Protein AF-A0AAD5TKU9-F1 (afdb_monomer)

Solvent-accessible surface area (backbone atoms only — not comparable to full-atom values): 11667 Å² total; per-residue (Å²): 136,87,80,77,83,76,79,85,75,79,55,49,69,67,38,23,77,67,55,74,35,64,84,86,57,16,39,73,50,47,53,57,50,33,52,72,67,74,44,44,45,48,56,51,48,50,55,50,51,52,55,47,39,63,58,44,37,77,81,39,62,73,69,50,58,81,70,62,75,80,77,73,84,84,80,89,79,93,81,79,86,88,77,88,90,83,81,89,84,88,89,83,83,87,83,91,85,78,92,75,80,88,74,87,67,71,79,65,54,55,58,55,52,51,58,52,50,51,53,47,43,56,48,50,53,49,51,40,52,37,30,59,37,90,88,25,94,40,47,45,90,64,60,68,68,61,47,53,53,44,49,45,39,44,70,75,65,64,49,76,58,66,70,69,45,48,70,56,54,51,48,42,50,49,49,56,46,56,73,70,41,86,85,88

InterPro domains:
  IPR016137 RGS domain [PS50132] (16-53)
  IPR036305 RGS domain superfamily [SSF48097] (12-176)
  IPR044926 RGS, subdomain 2 [G3DSA:1.10.167.10] (4-180)

Radius of gyration: 24.1 Å; Cα contacts (8 Å, |Δi|>4): 111; chains: 1; bounding box: 64×51×69 Å

pLDDT: mean 70.86, std 20.23, range [31.62, 93.69]

Nearest PDB structures (foldseek):
  2v4z-assembly1_B  TM=8.924E-01  e=7.067E-03  Homo sapiens
  2ik8-assembly1_B  TM=8.917E-01  e=9.598E-03  Homo sapiens
  1agr-assembly2_H  TM=8.681E-01  e=1.303E-02  Rattus norvegicus
  2ode-assembly2_D  TM=8.040E-01  e=1.598E-02  Homo sapiens
  3c7l-assembly1_A  TM=7.711E-01  e=1.239E-02  Mus musculus

Secondary structure (DSSP, 8-state):
------------HHHHHTT-S-TTSSHHHHHHHHHHTT-HHHHHHHHHHHHHHHHHHHH-GGGGHHHHTT---------------------------------S-HHHHHHHHHHHHHHHHHHHHHHIIIIISTT-TT-----HHHHHHHHHHHHTS----GGGGHHHHHHHHHHHHHHT-S--

Structure (mmCIF, N/CA/C/O backbone):
data_AF-A0AAD5TKU9-F1
#
_entry.id   AF-A0AAD5TKU9-F1
#
loop_
_atom_site.group_PDB
_atom_site.id
_atom_site.type_symbol
_atom_site.label_atom_id
_atom_site.label_alt_id
_atom_site.label_comp_id
_atom_site.label_asym_id
_atom_site.label_entity_id
_atom_site.label_seq_id
_atom_site.pdbx_PDB_ins_code
_atom_site.Cartn_x
_atom_site.Cartn_y
_atom_site.Cartn_z
_atom_site.occupancy
_atom_site.B_iso_or_equiv
_atom_site.auth_seq_id
_atom_site.auth_comp_id
_atom_site.auth_asym_id
_atom_site.auth_atom_id
_atom_site.pdbx_PDB_model_num
ATOM 1 N N . MET A 1 1 ? 39.320 23.144 -21.237 1.00 35.94 1 MET A N 1
ATOM 2 C CA . MET A 1 1 ? 37.905 23.203 -21.662 1.00 35.94 1 MET A CA 1
ATOM 3 C C . MET A 1 1 ? 37.109 22.250 -20.786 1.00 35.94 1 MET A C 1
ATOM 5 O O . MET A 1 1 ? 37.248 21.047 -20.941 1.00 35.94 1 MET A O 1
ATOM 9 N N . ALA A 1 2 ? 36.371 22.772 -19.806 1.00 37.62 2 ALA A N 1
ATOM 10 C CA . ALA A 1 2 ? 35.558 21.969 -18.898 1.00 37.62 2 ALA A CA 1
ATOM 11 C C . ALA A 1 2 ? 34.104 21.981 -19.385 1.00 37.62 2 ALA A C 1
ATOM 13 O O . ALA A 1 2 ? 33.428 23.001 -19.287 1.00 37.62 2 ALA A O 1
ATOM 14 N N . LEU A 1 3 ? 33.625 20.855 -19.913 1.00 41.41 3 LEU A N 1
ATOM 15 C CA . LEU A 1 3 ? 32.194 20.612 -20.085 1.00 41.41 3 LEU A CA 1
ATOM 16 C C . LEU A 1 3 ? 31.740 19.727 -18.928 1.00 41.41 3 LEU A C 1
ATOM 18 O O . LEU A 1 3 ? 31.734 18.503 -19.009 1.00 41.41 3 LEU A O 1
ATOM 22 N N . GLN A 1 4 ? 31.394 20.384 -17.821 1.00 38.88 4 GLN A N 1
ATOM 23 C CA . GLN A 1 4 ? 30.644 19.789 -16.723 1.00 38.88 4 GLN A CA 1
ATOM 24 C C . GLN A 1 4 ? 29.317 19.266 -17.301 1.00 38.88 4 GLN A C 1
ATOM 26 O O . GLN A 1 4 ? 28.429 20.051 -17.639 1.00 38.88 4 GLN A O 1
ATOM 31 N N . GLY A 1 5 ? 29.188 17.947 -17.457 1.00 40.16 5 GLY A N 1
ATOM 32 C CA . GLY A 1 5 ? 27.944 17.286 -17.849 1.00 40.16 5 GLY A CA 1
ATOM 33 C C . GLY A 1 5 ? 26.882 17.491 -16.772 1.00 40.16 5 GLY A C 1
ATOM 34 O O . GLY A 1 5 ? 26.813 16.743 -15.802 1.00 40.16 5 GLY A O 1
ATOM 35 N N . ARG A 1 6 ? 26.089 18.553 -16.916 1.00 43.50 6 ARG A N 1
ATOM 36 C CA . ARG A 1 6 ? 24.997 18.924 -16.013 1.00 43.50 6 ARG A CA 1
ATOM 37 C C . ARG A 1 6 ? 23.887 17.863 -16.070 1.00 43.50 6 ARG A C 1
ATOM 39 O O . ARG A 1 6 ? 23.270 17.681 -17.112 1.00 43.50 6 ARG A O 1
ATOM 46 N N . ASN A 1 7 ? 23.691 17.166 -14.947 1.00 51.47 7 ASN A N 1
ATOM 47 C CA . ASN A 1 7 ? 22.527 16.384 -14.498 1.00 51.47 7 ASN A CA 1
ATOM 48 C C . ASN A 1 7 ? 21.442 16.089 -15.553 1.00 51.47 7 ASN A C 1
ATOM 50 O O . ASN A 1 7 ? 20.520 16.880 -15.746 1.00 51.47 7 ASN A O 1
ATOM 54 N N . LYS A 1 8 ? 21.504 14.906 -16.173 1.00 46.88 8 LYS A N 1
ATOM 55 C CA . LYS A 1 8 ? 20.429 14.390 -17.031 1.00 46.88 8 LYS A CA 1
ATOM 56 C C . LYS A 1 8 ? 19.344 13.763 -16.146 1.00 46.88 8 LYS A C 1
ATOM 58 O O . LYS A 1 8 ? 19.507 12.644 -15.685 1.00 46.88 8 LYS A O 1
ATOM 63 N N . TYR A 1 9 ? 18.305 14.548 -15.860 1.00 49.53 9 TYR A N 1
ATOM 64 C CA . TYR A 1 9 ? 16.967 14.160 -15.384 1.00 49.53 9 TYR A CA 1
ATOM 65 C C . TYR A 1 9 ? 16.903 12.960 -14.429 1.00 49.53 9 TYR A C 1
ATOM 67 O O . TYR A 1 9 ? 16.608 11.837 -14.826 1.00 49.53 9 TYR A O 1
ATOM 75 N N . LYS A 1 10 ? 17.108 13.223 -13.135 1.00 57.81 10 LYS A N 1
ATOM 76 C CA . LYS A 1 10 ? 16.786 12.265 -12.077 1.00 57.81 10 LYS A CA 1
ATOM 77 C C . LYS A 1 10 ? 15.265 12.252 -11.864 1.00 57.81 10 LYS A C 1
ATOM 79 O O . LYS A 1 10 ? 14.756 12.967 -11.002 1.00 57.81 10 LYS A O 1
ATOM 84 N N . ILE A 1 11 ? 14.533 11.545 -12.722 1.00 63.81 11 ILE A N 1
ATOM 85 C CA . ILE A 1 11 ? 13.081 11.369 -12.578 1.00 63.81 11 ILE A CA 1
ATOM 86 C C . ILE A 1 11 ? 12.853 10.535 -11.314 1.00 63.81 11 ILE A C 1
ATOM 88 O O . ILE A 1 11 ? 13.488 9.505 -11.124 1.00 63.81 11 ILE A O 1
ATOM 92 N N . SER A 1 12 ? 12.000 10.992 -10.400 1.00 76.50 12 SER A N 1
ATOM 93 C CA . SER A 1 12 ? 11.684 10.202 -9.207 1.00 76.50 12 SER A CA 1
ATOM 94 C C . SER A 1 12 ? 10.626 9.160 -9.550 1.00 76.50 12 SER A C 1
ATOM 96 O O . SER A 1 12 ? 9.629 9.502 -10.182 1.00 76.50 12 SER A O 1
ATOM 98 N N . LEU A 1 13 ? 10.771 7.928 -9.052 1.00 74.62 13 LEU A N 1
ATOM 99 C CA . LEU A 1 13 ? 9.706 6.921 -9.126 1.00 74.62 13 LEU A CA 1
ATOM 100 C C . LEU A 1 13 ? 8.398 7.455 -8.518 1.00 74.62 13 LEU A C 1
ATOM 102 O O . LEU A 1 13 ? 7.330 7.186 -9.044 1.00 74.62 13 LEU A O 1
ATOM 106 N N . THR A 1 14 ? 8.469 8.292 -7.476 1.00 77.00 14 THR A N 1
ATOM 107 C CA . THR A 1 14 ? 7.285 8.977 -6.928 1.00 77.00 14 THR A CA 1
ATOM 108 C C . THR A 1 14 ? 6.567 9.838 -7.970 1.00 77.00 14 THR A C 1
ATOM 110 O O . THR A 1 14 ? 5.345 9.825 -8.014 1.00 77.00 14 THR A O 1
ATOM 113 N N . ALA A 1 15 ? 7.309 10.548 -8.825 1.00 74.44 15 ALA A N 1
ATOM 114 C CA . ALA A 1 15 ? 6.718 11.394 -9.861 1.00 74.44 15 ALA A CA 1
ATOM 115 C C . ALA A 1 15 ? 6.018 10.538 -10.929 1.00 74.44 15 ALA A C 1
ATOM 117 O O . ALA A 1 15 ? 4.925 10.875 -11.367 1.00 74.44 15 ALA A O 1
ATOM 118 N N . VAL A 1 16 ? 6.601 9.389 -11.291 1.00 78.44 16 VAL A N 1
ATOM 119 C CA . VAL A 1 16 ? 5.976 8.422 -12.212 1.00 78.44 16 VAL A CA 1
ATOM 120 C C . VAL A 1 16 ? 4.705 7.821 -11.604 1.00 78.44 16 VAL A C 1
ATOM 122 O O . VAL A 1 16 ? 3.675 7.768 -12.266 1.00 78.44 16 VAL A O 1
ATOM 125 N N . LEU A 1 17 ? 4.752 7.410 -10.330 1.00 79.62 17 LEU A N 1
ATOM 126 C CA . LEU A 1 17 ? 3.609 6.822 -9.619 1.00 79.62 17 LEU A CA 1
ATOM 127 C C . LEU A 1 17 ? 2.442 7.803 -9.436 1.00 79.62 17 LEU A C 1
ATOM 129 O O . LEU A 1 17 ? 1.300 7.367 -9.317 1.00 79.62 17 LEU A O 1
ATOM 133 N N . HIS A 1 18 ? 2.719 9.107 -9.408 1.00 76.75 18 HIS A N 1
ATOM 134 C CA . HIS A 1 18 ? 1.711 10.167 -9.324 1.00 76.75 18 HIS A CA 1
ATOM 135 C C . HIS A 1 18 ? 1.307 10.737 -10.694 1.00 76.75 18 HIS A C 1
ATOM 137 O O . HIS A 1 18 ? 0.567 11.716 -10.741 1.00 76.75 18 HIS A O 1
ATOM 143 N N . ASP A 1 19 ? 1.781 10.139 -11.793 1.00 74.00 19 ASP A N 1
ATOM 144 C CA . ASP A 1 19 ? 1.547 10.602 -13.168 1.00 74.00 19 ASP A CA 1
ATOM 145 C C . ASP A 1 19 ? 1.983 12.065 -13.414 1.00 74.00 19 ASP A C 1
ATOM 147 O O . ASP A 1 19 ? 1.420 12.791 -14.226 1.00 74.00 19 ASP A O 1
ATOM 151 N N . GLU A 1 20 ? 3.026 12.516 -12.710 1.00 76.38 20 GLU A N 1
ATOM 152 C CA . GLU A 1 20 ? 3.594 13.868 -12.820 1.00 76.38 20 GLU A CA 1
ATOM 153 C C . GLU A 1 20 ? 4.611 13.995 -13.975 1.00 76.38 20 GLU A C 1
ATOM 155 O O . GLU A 1 20 ? 5.252 15.036 -14.133 1.00 76.38 20 GLU A O 1
ATOM 160 N N . VAL A 1 21 ? 4.811 12.934 -14.767 1.00 76.69 21 VAL A N 1
ATOM 161 C CA . VAL A 1 21 ? 5.851 12.855 -15.805 1.00 76.69 21 VAL A CA 1
ATOM 162 C C . VAL A 1 21 ? 5.252 12.431 -17.140 1.00 76.69 21 VAL A C 1
ATOM 164 O O . VAL A 1 21 ? 4.515 11.452 -17.224 1.00 76.69 21 VAL A O 1
ATOM 167 N N . GLU A 1 22 ? 5.612 13.140 -18.206 1.00 73.62 22 GLU A N 1
ATOM 168 C CA . GLU A 1 22 ? 5.173 12.815 -19.563 1.00 73.62 22 GLU A CA 1
ATOM 169 C C . GLU A 1 22 ? 6.004 11.686 -20.205 1.00 73.62 22 GLU A C 1
ATOM 171 O O . GLU A 1 22 ? 7.019 11.211 -19.679 1.00 73.62 22 GLU A O 1
ATOM 176 N N . TYR A 1 23 ? 5.552 11.236 -21.379 1.00 60.94 23 TYR A N 1
ATOM 177 C CA . TYR A 1 23 ? 6.245 10.256 -22.215 1.00 60.94 23 TYR A CA 1
ATOM 178 C C . TYR A 1 23 ? 7.743 10.603 -22.377 1.00 60.94 23 TYR A C 1
ATOM 180 O O . TYR A 1 23 ? 8.065 11.762 -22.643 1.00 60.94 23 TYR A O 1
ATOM 188 N N . PRO A 1 24 ? 8.682 9.636 -22.275 1.00 63.75 24 PRO A N 1
ATOM 189 C CA . PRO A 1 24 ? 8.505 8.180 -22.223 1.00 63.75 24 PRO A CA 1
ATOM 190 C C . PRO A 1 24 ? 8.414 7.577 -20.808 1.00 63.75 24 PRO A C 1
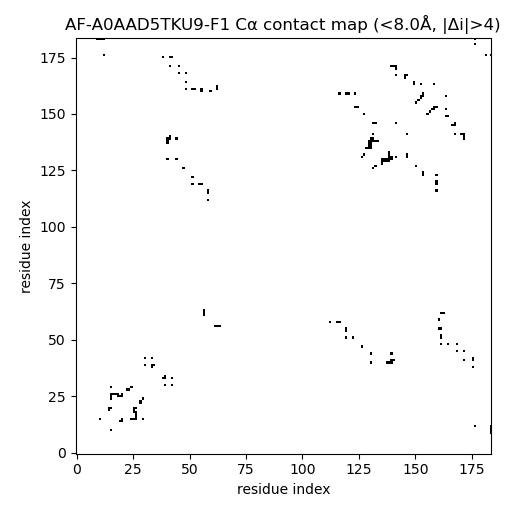ATOM 192 O O . PRO A 1 24 ? 8.378 6.353 -20.691 1.00 63.75 24 PRO A O 1
ATOM 195 N N . PHE A 1 25 ? 8.349 8.390 -19.751 1.00 68.69 25 PHE A N 1
ATOM 196 C CA . PHE A 1 25 ? 8.402 7.935 -18.352 1.00 68.69 25 PHE A CA 1
ATOM 197 C C . PHE A 1 25 ? 7.059 8.066 -17.616 1.00 68.69 25 PHE A C 1
ATOM 199 O O . PHE A 1 25 ? 7.035 8.128 -16.391 1.00 68.69 25 PHE A O 1
ATOM 206 N N . SER A 1 26 ? 5.949 8.121 -18.355 1.00 76.88 26 SER A N 1
ATOM 207 C CA . SER A 1 26 ? 4.602 8.230 -17.788 1.00 76.88 26 SER A CA 1
ATOM 208 C C . SER A 1 26 ? 4.160 6.967 -17.052 1.00 76.88 26 SER A C 1
ATOM 210 O O . SER A 1 26 ? 4.678 5.871 -17.302 1.00 76.88 26 SER A O 1
ATOM 212 N N . LEU A 1 27 ? 3.132 7.097 -16.206 1.00 77.50 27 LEU A N 1
ATOM 213 C CA . LEU A 1 27 ? 2.532 5.967 -15.495 1.00 77.50 27 LEU A CA 1
ATOM 214 C C . LEU A 1 27 ? 2.060 4.869 -16.461 1.00 77.50 27 LEU A C 1
ATOM 216 O O . LEU A 1 27 ? 2.211 3.686 -16.176 1.00 77.50 27 LEU A O 1
ATOM 220 N N . ALA A 1 28 ? 1.550 5.241 -17.638 1.00 78.25 28 ALA A N 1
ATOM 221 C CA . ALA A 1 28 ? 1.094 4.289 -18.653 1.00 78.25 28 ALA A CA 1
ATOM 222 C C . ALA A 1 28 ? 2.232 3.441 -19.251 1.00 78.25 28 ALA A C 1
ATOM 224 O O . ALA A 1 28 ? 2.043 2.263 -19.556 1.00 78.25 28 ALA A O 1
ATOM 225 N N . ASN A 1 29 ? 3.421 4.021 -19.433 1.00 75.12 29 ASN A N 1
ATOM 226 C CA . ASN A 1 29 ? 4.592 3.254 -19.860 1.00 75.12 29 ASN A CA 1
ATOM 227 C C . ASN A 1 29 ? 5.146 2.408 -18.712 1.00 75.12 29 ASN A C 1
ATOM 229 O O . ASN A 1 29 ? 5.620 1.296 -18.941 1.00 75.12 29 ASN A O 1
ATOM 233 N N . PHE A 1 30 ? 5.042 2.917 -17.486 1.00 79.44 30 PHE A N 1
ATOM 234 C CA . PHE A 1 30 ? 5.431 2.197 -16.288 1.00 79.44 30 PHE A CA 1
ATOM 235 C C . PHE A 1 30 ? 4.561 0.959 -16.035 1.00 79.44 30 PHE A C 1
ATOM 237 O O . PHE A 1 30 ? 5.098 -0.119 -15.816 1.00 79.44 30 PHE A O 1
ATOM 244 N N . ASP A 1 31 ? 3.238 1.072 -16.168 1.00 81.19 31 ASP A N 1
ATOM 245 C CA . ASP A 1 31 ? 2.292 -0.049 -16.068 1.00 81.19 31 ASP A CA 1
ATOM 246 C C . ASP A 1 31 ? 2.637 -1.168 -17.064 1.00 81.19 31 ASP A C 1
ATOM 248 O O . ASP A 1 31 ? 2.728 -2.336 -16.689 1.00 81.19 31 ASP A O 1
ATOM 252 N N . LYS A 1 32 ? 2.951 -0.811 -18.318 1.00 81.19 32 LYS A N 1
ATOM 253 C CA . LYS A 1 32 ? 3.411 -1.780 -19.328 1.00 81.19 32 LYS A CA 1
ATOM 254 C C . LYS A 1 32 ? 4.702 -2.488 -18.919 1.00 81.19 32 LYS A C 1
ATOM 256 O O . LYS A 1 32 ? 4.843 -3.681 -19.179 1.00 81.19 32 LYS A O 1
ATOM 261 N N . TYR A 1 33 ? 5.648 -1.762 -18.324 1.00 79.62 33 TYR A N 1
ATOM 262 C CA . TYR A 1 33 ? 6.909 -2.335 -17.856 1.00 79.62 33 TYR A CA 1
ATOM 263 C C . TYR A 1 33 ? 6.686 -3.288 -16.677 1.00 79.62 33 TYR A C 1
ATOM 265 O O . TYR A 1 33 ? 7.144 -4.424 -16.713 1.00 79.62 33 TYR A O 1
ATOM 273 N N . VAL A 1 34 ? 5.918 -2.865 -15.675 1.00 81.50 34 VAL A N 1
ATOM 274 C CA . VAL A 1 34 ? 5.644 -3.659 -14.474 1.00 81.50 34 VAL A CA 1
ATOM 275 C C . VAL A 1 34 ? 4.875 -4.946 -14.810 1.00 81.50 34 VAL A C 1
ATOM 277 O O . VAL A 1 34 ? 5.219 -6.001 -14.285 1.00 81.50 34 VAL A O 1
ATOM 280 N N . ARG A 1 35 ? 3.913 -4.898 -15.744 1.00 82.81 35 ARG A N 1
ATOM 281 C CA . ARG A 1 35 ? 3.227 -6.101 -16.263 1.00 82.81 35 ARG A CA 1
ATOM 282 C C . ARG A 1 35 ? 4.167 -7.056 -16.994 1.00 82.81 35 ARG A C 1
ATOM 284 O O . ARG A 1 35 ? 3.988 -8.267 -16.945 1.00 82.81 35 ARG A O 1
ATOM 291 N N . LYS A 1 36 ? 5.162 -6.523 -17.711 1.00 82.75 36 LYS A N 1
ATOM 292 C CA . LYS A 1 36 ? 6.172 -7.342 -18.396 1.00 82.75 36 LYS A CA 1
ATOM 293 C C . LYS A 1 36 ? 7.077 -8.065 -17.394 1.00 82.75 36 LYS A C 1
ATOM 295 O O . LYS A 1 36 ? 7.471 -9.196 -17.649 1.00 82.75 36 LYS A O 1
ATOM 300 N N . GLU A 1 37 ? 7.391 -7.417 -16.277 1.00 82.25 37 GLU A N 1
ATOM 301 C CA . GLU A 1 37 ? 8.163 -7.993 -15.168 1.00 82.25 37 GLU A CA 1
ATOM 302 C C . GLU A 1 37 ? 7.284 -8.804 -14.189 1.00 82.25 37 GLU A C 1
ATOM 304 O O . GLU A 1 37 ? 7.762 -9.184 -13.122 1.00 82.25 37 GLU A O 1
ATOM 309 N N . HIS A 1 38 ? 6.011 -9.067 -14.528 1.00 79.56 38 HIS A N 1
ATOM 310 C CA . HIS A 1 38 ? 5.050 -9.808 -13.695 1.00 79.56 38 HIS A CA 1
ATOM 311 C C . HIS A 1 38 ? 4.984 -9.301 -12.245 1.00 79.56 38 HIS A C 1
ATOM 313 O O . HIS A 1 38 ? 5.043 -10.083 -11.301 1.00 79.56 38 HIS A O 1
ATOM 319 N N . SER A 1 39 ? 4.974 -7.977 -12.083 1.00 83.62 39 SER A N 1
ATOM 320 C CA . SER A 1 39 ? 5.002 -7.290 -10.786 1.00 83.62 39 SER A CA 1
ATOM 321 C C . SER A 1 39 ? 3.834 -6.305 -10.629 1.00 83.62 39 SER A C 1
ATOM 323 O O . SER A 1 39 ? 3.917 -5.357 -9.836 1.00 83.62 39 SER A O 1
ATOM 325 N N . GLU A 1 40 ? 2.775 -6.449 -11.438 1.00 86.50 40 GLU A N 1
ATOM 326 C CA . GLU A 1 40 ? 1.625 -5.537 -11.491 1.00 86.50 40 GLU A CA 1
ATOM 327 C C . GLU A 1 40 ? 0.896 -5.402 -10.156 1.00 86.50 40 GLU A C 1
ATOM 329 O O . GLU A 1 40 ? 0.392 -4.321 -9.847 1.00 86.50 40 GLU A O 1
ATOM 334 N N . GLU A 1 41 ? 0.921 -6.437 -9.317 1.00 88.25 41 GLU A N 1
ATOM 335 C CA . GLU A 1 41 ? 0.320 -6.429 -7.988 1.00 88.25 41 GLU A CA 1
ATOM 336 C C . GLU A 1 41 ? 0.909 -5.331 -7.096 1.00 88.25 41 GLU A C 1
ATOM 338 O O . GLU A 1 41 ? 0.188 -4.699 -6.322 1.00 88.25 41 GLU A O 1
ATOM 343 N N . ASN A 1 42 ? 2.199 -5.022 -7.259 1.00 86.81 42 ASN A N 1
ATOM 344 C CA . ASN A 1 42 ? 2.867 -3.970 -6.500 1.00 86.81 42 ASN A CA 1
ATOM 345 C C . ASN A 1 42 ? 2.337 -2.582 -6.881 1.00 86.81 42 ASN A C 1
ATOM 347 O O . ASN A 1 42 ? 2.114 -1.738 -6.011 1.00 86.81 42 ASN A O 1
ATOM 351 N N . LEU A 1 43 ? 2.100 -2.342 -8.175 1.00 86.00 43 LEU A N 1
ATOM 352 C CA . LEU A 1 43 ? 1.548 -1.079 -8.668 1.00 86.00 43 LEU A CA 1
ATOM 353 C C . LEU A 1 43 ? 0.065 -0.936 -8.306 1.00 86.00 43 LEU A C 1
ATOM 355 O O . LEU A 1 43 ? -0.372 0.137 -7.881 1.00 86.00 43 LEU A O 1
ATOM 359 N N . GLU A 1 44 ? -0.705 -2.014 -8.434 1.00 89.50 44 GLU A N 1
ATOM 360 C CA . GLU A 1 44 ? -2.113 -2.032 -8.045 1.00 89.50 44 GLU A CA 1
ATOM 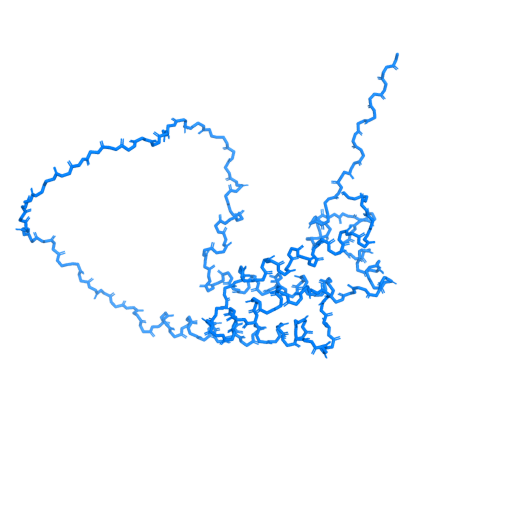361 C C . GLU A 1 44 ? -2.285 -1.790 -6.541 1.00 89.50 44 GLU A C 1
ATOM 363 O O . GLU A 1 44 ? -3.141 -0.993 -6.146 1.00 89.50 44 GLU A O 1
ATOM 368 N N . PHE A 1 45 ? -1.424 -2.384 -5.708 1.00 91.00 45 PHE A N 1
ATOM 369 C CA . PHE A 1 45 ? -1.386 -2.119 -4.272 1.00 91.00 45 PHE A CA 1
ATOM 370 C C . PHE A 1 45 ? -1.140 -0.635 -3.978 1.00 91.00 45 PHE A C 1
ATOM 372 O O . PHE A 1 45 ? -1.882 -0.038 -3.197 1.00 91.00 45 PHE A O 1
ATOM 379 N N . PHE A 1 46 ? -0.165 -0.005 -4.644 1.00 85.50 46 PHE A N 1
ATOM 380 C CA . PHE A 1 46 ? 0.092 1.432 -4.501 1.00 85.50 46 PHE A CA 1
ATOM 381 C C . PHE A 1 46 ? -1.136 2.284 -4.790 1.00 85.50 46 PHE A C 1
ATOM 383 O O . PHE A 1 46 ? -1.518 3.129 -3.980 1.00 85.50 46 PHE A O 1
ATOM 390 N N . GLN A 1 47 ? -1.776 2.056 -5.936 1.00 86.56 47 GLN A N 1
ATOM 391 C CA . GLN A 1 47 ? -2.963 2.810 -6.322 1.00 86.56 47 GLN A CA 1
ATOM 392 C C . GLN A 1 47 ? -4.122 2.572 -5.349 1.00 86.56 47 GLN A C 1
ATOM 394 O O . GLN A 1 47 ? -4.857 3.506 -5.019 1.00 86.56 47 GLN A O 1
ATOM 399 N N . ALA A 1 48 ? -4.282 1.338 -4.869 1.00 90.31 48 ALA A N 1
ATOM 400 C CA . ALA A 1 48 ? -5.316 0.982 -3.912 1.00 90.31 48 ALA A CA 1
ATOM 401 C C . ALA A 1 48 ? -5.110 1.698 -2.564 1.00 90.31 48 ALA A C 1
ATOM 403 O O . ALA A 1 48 ? -6.060 2.279 -2.036 1.00 90.31 48 ALA A O 1
ATOM 404 N N . ILE A 1 49 ? -3.869 1.757 -2.063 1.00 90.75 49 ILE A N 1
ATOM 405 C CA . ILE A 1 49 ? -3.513 2.516 -0.856 1.00 90.75 49 ILE A CA 1
ATOM 406 C C . ILE A 1 49 ? -3.701 4.021 -1.063 1.00 90.75 49 ILE A C 1
ATOM 408 O O . ILE A 1 49 ? -4.265 4.675 -0.190 1.00 90.75 49 ILE A O 1
ATOM 412 N N . SER A 1 50 ? -3.314 4.589 -2.206 1.00 87.75 50 SER A N 1
ATOM 413 C CA . SER A 1 50 ? -3.542 6.015 -2.488 1.00 87.75 50 SER A CA 1
ATOM 414 C C . SER A 1 50 ? -5.030 6.377 -2.440 1.00 87.75 50 SER A C 1
ATOM 416 O O . SER A 1 50 ? -5.415 7.314 -1.740 1.00 87.75 50 SER A O 1
ATOM 418 N N . ARG A 1 51 ? -5.892 5.575 -3.082 1.00 89.94 51 ARG A N 1
ATOM 419 C CA . ARG A 1 51 ? -7.355 5.761 -3.032 1.00 89.94 51 ARG A CA 1
ATOM 420 C C . ARG A 1 51 ? -7.908 5.605 -1.614 1.00 89.94 51 ARG A C 1
ATOM 422 O O . ARG A 1 51 ? -8.784 6.369 -1.208 1.00 89.94 51 ARG A O 1
ATOM 429 N N . TYR A 1 52 ? -7.388 4.641 -0.854 1.00 91.56 52 TYR A N 1
ATOM 430 C CA . TYR A 1 52 ? -7.746 4.469 0.551 1.00 91.56 52 TYR A CA 1
ATOM 431 C C . TYR A 1 52 ? -7.390 5.707 1.377 1.00 91.56 52 TYR A C 1
ATOM 433 O O . TYR A 1 52 ? -8.214 6.200 2.143 1.00 91.56 52 TYR A O 1
ATOM 441 N N . ARG A 1 53 ? -6.190 6.266 1.187 1.00 89.75 53 ARG A N 1
ATOM 442 C CA . ARG A 1 53 ? -5.721 7.468 1.892 1.00 89.75 53 ARG A CA 1
ATOM 443 C C . ARG A 1 53 ? -6.594 8.684 1.606 1.00 89.75 53 ARG A C 1
ATOM 445 O O . ARG A 1 53 ? -6.897 9.428 2.534 1.00 89.75 53 ARG A O 1
ATOM 452 N N . GLU A 1 54 ? -7.030 8.869 0.363 1.00 87.50 54 GLU A N 1
ATOM 453 C CA . GLU A 1 54 ? -7.959 9.943 -0.012 1.00 87.50 54 GLU A CA 1
ATOM 454 C C . GLU A 1 54 ? -9.308 9.821 0.705 1.00 87.50 54 GLU A C 1
ATOM 456 O O . GLU A 1 54 ? -9.850 10.816 1.191 1.00 87.50 54 GLU A O 1
ATOM 461 N N . ARG A 1 55 ? -9.844 8.599 0.814 1.00 86.94 55 ARG A N 1
ATOM 462 C CA . ARG A 1 55 ? -11.076 8.335 1.569 1.00 86.94 55 ARG A CA 1
ATOM 463 C C . ARG A 1 55 ? -10.868 8.534 3.066 1.00 86.94 55 ARG A C 1
ATOM 465 O O . ARG A 1 55 ? -11.645 9.240 3.703 1.00 86.94 55 ARG A O 1
ATOM 472 N N . ALA A 1 56 ? -9.788 7.981 3.604 1.00 87.69 56 ALA A N 1
ATOM 473 C CA . ALA A 1 56 ? -9.437 8.071 5.011 1.00 87.69 56 ALA A CA 1
ATOM 474 C C . ALA A 1 56 ? -9.153 9.511 5.457 1.00 87.69 56 ALA A C 1
ATOM 476 O O . ALA A 1 56 ? -9.399 9.835 6.611 1.00 87.69 56 ALA A O 1
ATOM 477 N N . ALA A 1 57 ? -8.697 10.401 4.570 1.00 85.81 57 ALA A N 1
ATOM 478 C CA . ALA A 1 57 ? -8.451 11.808 4.893 1.00 85.81 57 ALA A CA 1
ATOM 479 C C . ALA A 1 57 ? -9.717 12.583 5.306 1.00 85.81 57 ALA A C 1
ATOM 481 O O . ALA A 1 57 ? -9.599 13.621 5.957 1.00 85.81 57 ALA A O 1
ATOM 482 N N . LYS A 1 58 ? -10.912 12.089 4.950 1.00 84.38 58 LYS A N 1
ATOM 483 C CA . LYS A 1 58 ? -12.199 12.661 5.380 1.00 84.38 58 LYS A CA 1
ATOM 484 C C . LYS A 1 58 ? -12.482 12.388 6.859 1.00 84.38 58 LYS A C 1
ATOM 486 O O . LYS A 1 58 ? -12.987 13.262 7.549 1.00 84.38 58 LYS A O 1
ATOM 491 N N . VAL A 1 59 ? -12.073 11.210 7.330 1.00 83.38 59 VAL A N 1
ATOM 492 C CA . VAL A 1 59 ? -12.271 10.712 8.703 1.00 83.38 59 VAL A CA 1
ATOM 493 C C . VAL A 1 59 ? -11.066 11.022 9.601 1.00 83.38 59 VAL A C 1
ATOM 495 O O . VAL A 1 59 ? -11.198 11.260 10.796 1.00 83.38 59 VAL A O 1
ATOM 498 N N . TYR A 1 60 ? -9.866 11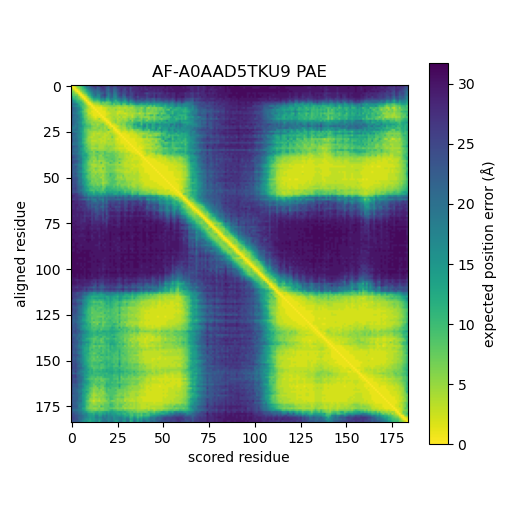.092 9.021 1.00 82.00 60 TYR A N 1
ATOM 499 C CA . TYR A 1 60 ? -8.613 11.410 9.701 1.00 82.00 60 TYR A CA 1
ATOM 500 C C . TYR A 1 60 ? -7.988 12.693 9.115 1.00 82.00 60 TYR A C 1
ATOM 502 O O . TYR A 1 60 ? -7.003 12.623 8.369 1.00 82.00 60 TYR A O 1
ATOM 510 N N . PRO A 1 61 ? -8.484 13.895 9.478 1.00 68.50 61 PRO A N 1
ATOM 511 C CA . PRO A 1 61 ? -7.979 15.169 8.949 1.00 68.50 61 PRO A CA 1
ATOM 512 C C . PRO A 1 61 ? -6.480 15.389 9.208 1.00 68.50 61 PRO A C 1
ATOM 514 O O . PRO A 1 61 ? -5.792 16.066 8.438 1.00 68.50 61 PRO A O 1
ATOM 517 N N . SER A 1 62 ? -5.952 14.770 10.273 1.00 63.41 62 SER A N 1
ATOM 518 C CA . SER A 1 62 ? -4.530 14.770 10.645 1.00 63.41 62 SER A CA 1
ATOM 519 C C . SER A 1 62 ? -3.606 14.266 9.527 1.00 63.41 62 SER A C 1
ATOM 521 O O . SER A 1 62 ? -2.448 14.682 9.457 1.00 63.41 62 SER A O 1
ATOM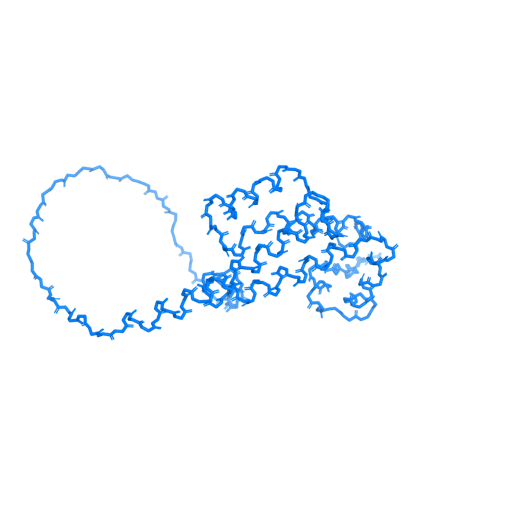 523 N N . VAL A 1 63 ? -4.096 13.423 8.614 1.00 58.09 63 VAL A N 1
ATOM 524 C CA . VAL A 1 63 ? -3.300 12.812 7.534 1.00 58.09 63 VAL A CA 1
ATOM 525 C C . VAL A 1 63 ? -2.808 13.859 6.520 1.00 58.09 63 VAL A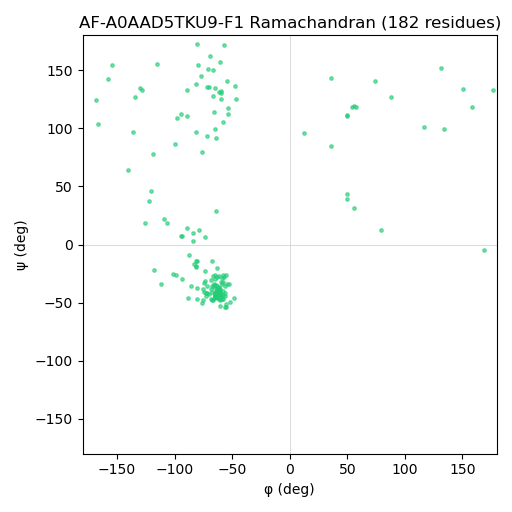 C 1
ATOM 527 O O . VAL A 1 63 ? -1.730 13.711 5.944 1.00 58.09 63 VAL A O 1
ATOM 530 N N . ASN A 1 64 ? -3.529 14.977 6.368 1.00 50.88 64 ASN A N 1
ATOM 531 C CA . ASN A 1 64 ? -3.162 16.071 5.459 1.00 50.88 64 ASN A CA 1
ATOM 532 C C . ASN A 1 64 ? -2.091 17.027 6.016 1.00 50.88 64 ASN A C 1
ATOM 534 O O . ASN A 1 64 ? -1.499 17.797 5.252 1.00 50.88 64 ASN A O 1
ATOM 538 N N . SER A 1 65 ? -1.805 16.990 7.323 1.00 47.16 65 SER A N 1
ATOM 539 C CA . SER A 1 65 ? -0.863 17.925 7.962 1.00 47.16 65 SER A CA 1
ATOM 540 C C . SER A 1 65 ? 0.580 17.769 7.454 1.00 47.16 65 SER A C 1
ATOM 542 O O . SER A 1 65 ? 1.309 18.755 7.346 1.00 47.16 65 SER A O 1
ATOM 544 N N . SER A 1 66 ? 0.974 16.562 7.032 1.00 47.69 66 SER A N 1
ATOM 545 C CA . SER A 1 66 ? 2.320 16.299 6.497 1.00 47.69 66 SER A CA 1
ATOM 546 C C . SER A 1 66 ? 2.497 16.691 5.022 1.00 47.69 66 SER A C 1
ATOM 548 O O . SER A 1 66 ? 3.630 16.877 4.582 1.00 47.69 66 SER A O 1
ATOM 550 N N . LEU A 1 67 ? 1.409 16.859 4.256 1.00 47.22 67 LEU A N 1
ATOM 551 C CA . LEU A 1 67 ? 1.461 17.251 2.837 1.00 47.22 67 LEU A CA 1
ATOM 552 C C . LEU A 1 67 ? 1.211 18.752 2.620 1.00 47.22 67 LEU A C 1
ATOM 554 O O . LEU A 1 67 ? 1.728 19.330 1.666 1.00 47.22 67 LEU A O 1
ATOM 558 N N . ARG A 1 68 ? 0.480 19.426 3.521 1.00 42.47 68 ARG A N 1
ATOM 559 C CA . ARG A 1 68 ? 0.222 20.878 3.418 1.00 42.47 68 ARG A CA 1
ATOM 560 C C . ARG A 1 68 ? 1.350 21.773 3.935 1.00 42.47 68 ARG A C 1
ATOM 562 O O . ARG A 1 68 ? 1.366 22.954 3.600 1.00 42.47 68 ARG A O 1
ATOM 569 N N . SER A 1 69 ? 2.326 21.243 4.675 1.00 43.78 69 SER A N 1
ATOM 570 C CA . SER A 1 69 ? 3.403 22.063 5.258 1.00 43.78 69 SER A CA 1
ATOM 571 C C . SER A 1 69 ? 4.524 22.455 4.278 1.00 43.78 69 SER A C 1
ATOM 573 O O . SER A 1 69 ? 5.569 22.946 4.704 1.00 43.78 69 SER A O 1
ATOM 575 N N . ARG A 1 70 ? 4.336 22.272 2.961 1.00 43.38 70 ARG A N 1
ATOM 576 C CA . ARG A 1 70 ? 5.276 22.738 1.925 1.00 43.38 70 ARG A CA 1
ATOM 577 C C . ARG A 1 70 ? 4.622 23.715 0.944 1.00 43.38 70 ARG A C 1
ATOM 579 O O . ARG A 1 70 ? 4.794 23.616 -0.263 1.00 43.38 70 ARG A O 1
ATOM 586 N N . ARG A 1 71 ? 3.881 24.689 1.470 1.00 47.72 71 ARG A N 1
ATOM 587 C CA . ARG A 1 71 ? 3.597 25.963 0.789 1.00 47.72 71 ARG A CA 1
ATOM 588 C C . ARG A 1 71 ? 3.652 27.114 1.794 1.00 47.72 71 ARG A C 1
ATOM 590 O O . ARG A 1 71 ? 2.659 27.783 2.033 1.00 47.72 71 ARG A O 1
ATOM 597 N N . THR A 1 72 ? 4.826 27.352 2.368 1.00 43.19 72 THR A N 1
ATOM 598 C CA . THR A 1 72 ? 5.203 28.686 2.850 1.00 43.19 72 THR A CA 1
ATOM 599 C C . THR A 1 72 ? 6.645 28.951 2.435 1.00 43.19 72 THR A C 1
ATOM 601 O O . THR A 1 72 ? 7.619 28.502 3.033 1.00 43.19 72 THR A O 1
ATOM 604 N N . THR A 1 73 ? 6.783 29.653 1.319 1.00 49.12 73 THR A N 1
ATOM 605 C CA . THR A 1 73 ? 7.987 30.417 1.023 1.00 49.12 73 THR A CA 1
ATOM 606 C C . THR A 1 73 ? 8.181 31.455 2.129 1.00 49.12 73 THR A C 1
ATOM 608 O O . THR A 1 73 ? 7.272 32.238 2.386 1.00 49.12 73 THR A O 1
ATOM 611 N N . SER A 1 74 ? 9.365 31.433 2.752 1.00 43.53 74 SER A N 1
ATOM 612 C CA . SER A 1 74 ? 10.079 32.574 3.357 1.00 43.53 74 SER A CA 1
ATOM 613 C C . SER A 1 74 ? 9.307 33.501 4.312 1.00 43.53 74 SER A C 1
ATOM 615 O O . SER A 1 74 ? 8.552 34.359 3.874 1.00 43.53 74 SER A O 1
ATOM 617 N N . HIS A 1 75 ? 9.632 33.491 5.606 1.00 44.59 75 HIS A N 1
ATOM 618 C CA . HIS A 1 75 ? 10.739 34.271 6.180 1.00 44.59 75 HIS A CA 1
ATOM 619 C C . HIS A 1 75 ? 10.781 34.087 7.708 1.00 44.59 75 HIS A C 1
ATOM 621 O O . HIS A 1 75 ? 9.761 34.194 8.371 1.00 44.59 75 HIS A O 1
ATOM 627 N N . GLY A 1 76 ? 11.985 33.831 8.231 1.00 43.72 76 GLY A N 1
ATOM 628 C CA . GLY A 1 76 ? 12.474 34.232 9.556 1.00 43.72 76 GLY A CA 1
ATOM 629 C C . GLY A 1 76 ? 11.619 33.955 10.797 1.00 43.72 76 GLY A C 1
ATOM 630 O O . GLY A 1 76 ? 10.698 34.698 11.087 1.00 43.72 76 GLY A O 1
ATOM 631 N N . SER A 1 77 ? 12.070 33.031 11.647 1.00 43.75 77 SER A N 1
ATOM 632 C CA . SER A 1 77 ? 12.295 33.367 13.061 1.00 43.75 77 SER A CA 1
ATOM 633 C C . SER A 1 77 ? 13.108 32.268 13.742 1.00 43.75 77 SER A C 1
ATOM 635 O O . SER A 1 77 ? 12.613 31.195 14.073 1.00 43.75 77 SER A O 1
ATOM 637 N N . VAL A 1 78 ? 14.384 32.563 13.955 1.00 52.12 78 VAL A N 1
ATOM 638 C CA . VAL A 1 78 ? 15.227 31.923 14.968 1.00 52.12 78 VAL A CA 1
ATOM 639 C C . VAL A 1 78 ? 14.642 32.192 16.357 1.00 52.12 78 VAL A C 1
ATOM 641 O O . VAL A 1 78 ? 14.337 33.345 16.651 1.00 52.12 78 VAL A O 1
ATOM 644 N N . ARG A 1 79 ? 14.503 31.134 17.175 1.00 46.69 79 ARG A N 1
ATOM 645 C CA . ARG A 1 79 ? 14.388 31.045 18.659 1.00 46.69 79 ARG A CA 1
ATOM 646 C C . ARG A 1 79 ? 13.534 29.804 18.979 1.00 46.69 79 ARG A C 1
ATOM 648 O O . ARG A 1 79 ? 12.501 29.618 18.363 1.00 46.69 79 ARG A O 1
ATOM 655 N N . SER A 1 80 ? 13.849 28.912 19.907 1.00 40.75 80 SER A N 1
ATOM 656 C CA . SER A 1 80 ? 14.918 28.856 20.893 1.00 40.75 80 SER A CA 1
ATOM 657 C C . SER A 1 80 ? 15.106 27.390 21.288 1.00 40.75 80 SER A C 1
ATOM 659 O O . SER A 1 80 ? 14.139 26.640 21.401 1.00 40.75 80 SER A O 1
ATOM 661 N N . ILE A 1 81 ? 16.357 27.009 21.502 1.00 48.50 81 ILE A N 1
ATOM 662 C CA . ILE A 1 81 ? 16.774 25.771 22.157 1.00 48.50 81 ILE A CA 1
ATOM 663 C C . ILE A 1 81 ? 16.221 25.721 23.587 1.00 48.50 81 ILE A C 1
ATOM 665 O O . ILE A 1 81 ? 16.319 26.688 24.342 1.00 48.50 81 ILE A O 1
ATOM 669 N N . SER A 1 82 ? 15.621 24.588 23.942 1.00 41.16 82 SER A N 1
ATOM 670 C CA . SER A 1 82 ? 15.217 24.263 25.305 1.00 41.16 82 SER A CA 1
ATOM 671 C C . SER A 1 82 ? 16.446 23.964 26.161 1.00 41.16 82 SER A C 1
ATOM 673 O O . SER A 1 82 ? 17.298 23.170 25.765 1.00 41.16 82 SER A O 1
ATOM 675 N N . SER A 1 83 ? 16.488 24.512 27.370 1.00 42.41 83 SER A N 1
ATOM 676 C CA . SER A 1 83 ? 17.290 23.958 28.458 1.00 42.41 83 SER A CA 1
ATOM 677 C C . SER A 1 83 ? 16.447 23.918 29.724 1.00 42.41 83 SER A C 1
ATOM 679 O O . SER A 1 83 ? 15.816 24.901 30.106 1.00 42.41 83 SER A O 1
ATOM 681 N N . ALA A 1 84 ? 16.422 22.724 30.302 1.00 46.47 84 ALA A N 1
ATOM 682 C CA . ALA A 1 84 ? 15.751 22.339 31.526 1.00 46.47 84 ALA A CA 1
ATOM 683 C C . ALA A 1 84 ? 16.183 23.163 32.751 1.00 46.47 84 ALA A C 1
ATOM 685 O O . ALA A 1 84 ? 17.208 23.840 32.717 1.00 46.47 84 ALA A O 1
ATOM 686 N N . PHE A 1 85 ? 15.434 22.936 33.839 1.00 40.03 85 PHE A N 1
ATOM 687 C CA . PHE A 1 85 ? 15.819 23.041 35.254 1.00 40.03 85 PHE A CA 1
ATOM 688 C C . PHE A 1 85 ? 15.061 24.115 36.045 1.00 40.03 85 PHE A C 1
ATOM 690 O O . PHE A 1 85 ? 15.409 25.287 36.005 1.00 40.03 85 PHE A O 1
ATOM 697 N N . ALA A 1 86 ? 14.065 23.685 36.825 1.00 40.00 86 ALA A N 1
ATOM 698 C CA . ALA A 1 86 ? 13.795 24.217 38.163 1.00 40.00 86 ALA A CA 1
ATOM 699 C C . ALA A 1 86 ? 12.783 23.316 38.888 1.00 40.00 86 ALA A C 1
ATOM 701 O O . ALA A 1 86 ? 11.693 23.033 38.392 1.00 40.00 86 ALA A O 1
ATOM 702 N N . SER A 1 87 ? 13.194 22.850 40.060 1.00 42.72 87 SER A N 1
ATOM 703 C CA . SER A 1 87 ? 12.455 22.002 40.991 1.00 42.72 87 SER A CA 1
ATOM 704 C C . SER A 1 87 ? 11.449 22.796 41.840 1.00 42.72 87 SER A C 1
ATOM 706 O O . SER A 1 87 ? 11.700 23.951 42.150 1.00 42.72 87 SER A O 1
ATOM 708 N N . GLN A 1 88 ? 10.404 22.091 42.296 1.00 41.97 88 GLN A N 1
ATOM 709 C CA . GLN A 1 88 ? 9.675 22.233 43.575 1.00 41.97 88 GLN A CA 1
ATOM 710 C C . GLN A 1 88 ? 9.054 23.595 43.974 1.00 41.97 88 GLN A C 1
ATOM 712 O O . GLN A 1 88 ? 9.765 24.540 44.283 1.00 41.97 88 GLN A O 1
ATOM 717 N N . ALA A 1 89 ? 7.719 23.619 44.141 1.00 37.22 89 ALA A N 1
ATOM 718 C CA . ALA A 1 89 ? 7.005 23.822 45.424 1.00 37.22 89 ALA A CA 1
ATOM 719 C C . ALA A 1 89 ? 5.551 24.326 45.229 1.00 37.22 89 ALA A C 1
ATOM 721 O O . ALA A 1 89 ? 5.316 25.391 44.679 1.00 37.22 89 ALA A O 1
ATOM 722 N N . SER A 1 90 ? 4.606 23.507 45.704 1.00 41.62 90 SER A N 1
ATOM 723 C CA . SER A 1 90 ? 3.428 23.779 46.555 1.00 41.62 90 SER A CA 1
ATOM 724 C C . SER A 1 90 ? 2.570 25.070 46.475 1.00 41.62 90 SER A C 1
ATOM 726 O O . SER A 1 90 ? 3.071 26.187 46.503 1.00 41.62 90 SER A O 1
ATOM 728 N N . LEU A 1 91 ? 1.259 24.824 46.670 1.00 40.44 91 LEU A N 1
ATOM 729 C CA . LEU A 1 91 ? 0.161 25.669 47.196 1.00 40.44 91 LEU A CA 1
ATOM 730 C C . LEU A 1 91 ? -0.632 26.576 46.234 1.00 40.44 91 LEU A C 1
ATOM 732 O O . LEU A 1 91 ? -0.093 27.483 45.616 1.00 40.44 91 LEU A O 1
ATOM 736 N N . GLY A 1 92 ? -1.968 26.430 46.282 1.00 31.62 92 GLY A N 1
ATOM 737 C CA . GLY A 1 92 ? -2.879 27.584 46.208 1.00 31.62 92 GLY A CA 1
ATOM 738 C C . GLY A 1 92 ? -4.089 27.490 45.269 1.00 31.62 92 GLY A C 1
ATOM 739 O O . GLY A 1 92 ? -3.976 27.789 44.093 1.00 31.62 92 GLY A O 1
ATOM 740 N N . ALA A 1 93 ? -5.248 27.171 45.856 1.00 37.06 93 ALA A N 1
ATOM 741 C CA . ALA A 1 93 ? -6.576 27.773 45.638 1.00 37.06 93 ALA A CA 1
ATOM 742 C C . ALA A 1 93 ? -7.212 27.891 44.223 1.00 37.06 93 ALA A C 1
ATOM 744 O O . ALA A 1 93 ? -6.803 28.669 43.369 1.00 37.06 93 ALA A O 1
ATOM 745 N N . SER A 1 94 ? -8.366 27.222 44.082 1.00 43.44 94 SER A N 1
ATOM 746 C CA . SER A 1 94 ? -9.506 27.607 43.222 1.00 43.44 94 SER A CA 1
ATOM 747 C C . SER A 1 94 ? -10.213 28.845 43.822 1.00 43.44 94 SER A C 1
ATOM 749 O O . SER A 1 94 ? -10.167 28.969 45.051 1.00 43.44 94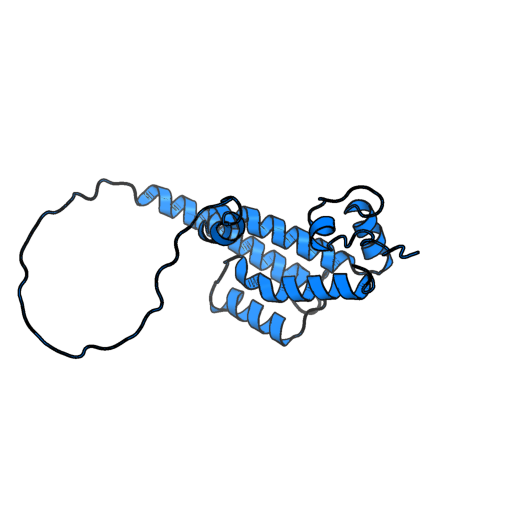 SER A O 1
ATOM 751 N N . PRO A 1 95 ? -10.868 29.754 43.053 1.00 49.59 95 PRO A N 1
ATOM 752 C CA . PRO A 1 95 ? -12.259 29.505 42.622 1.00 49.59 95 PRO A CA 1
ATOM 753 C C . PRO A 1 95 ? -12.746 30.194 41.310 1.00 49.59 95 PRO A C 1
ATOM 755 O O . PRO A 1 95 ? -12.323 31.282 40.946 1.00 49.59 95 PRO A O 1
ATOM 758 N N . ASN A 1 96 ? -13.753 29.561 40.692 1.00 39.50 96 ASN A N 1
ATOM 759 C CA . ASN A 1 96 ? -14.898 30.101 39.926 1.00 39.50 96 ASN A CA 1
ATOM 760 C C . ASN A 1 96 ? -14.749 31.015 38.681 1.00 39.50 96 ASN A C 1
ATOM 762 O O . ASN A 1 96 ? -14.467 32.205 38.780 1.00 39.50 96 ASN A O 1
ATOM 766 N N . GLY A 1 97 ? -15.265 30.487 37.554 1.00 33.56 97 GLY A N 1
ATOM 767 C CA . GLY A 1 97 ? -16.157 31.192 36.609 1.00 33.56 97 GLY A CA 1
ATOM 768 C C . GLY A 1 97 ? -15.769 31.105 35.116 1.00 33.56 97 GLY A C 1
ATOM 769 O O . GLY A 1 97 ? -14.580 31.059 34.816 1.00 33.56 97 GLY A O 1
ATOM 770 N N . PRO A 1 98 ? -16.711 31.177 34.146 1.00 45.62 98 PRO A N 1
ATOM 771 C CA . PRO A 1 98 ? -18.123 30.796 34.152 1.00 45.62 98 PRO A CA 1
ATOM 772 C C . PRO A 1 98 ? -18.435 29.638 33.175 1.00 45.62 98 PRO A C 1
ATOM 774 O O . PRO A 1 98 ? -17.775 29.427 32.156 1.00 45.62 98 PRO 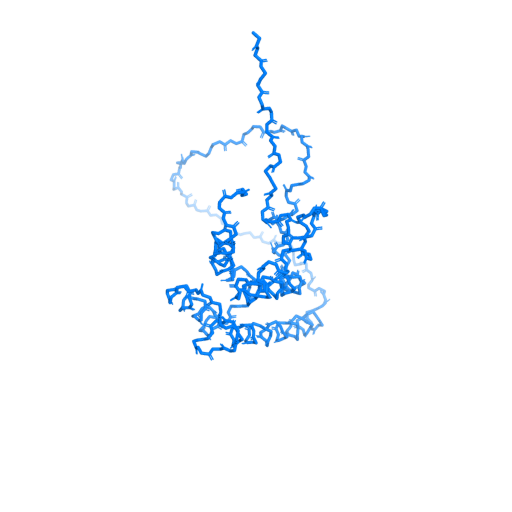A O 1
ATOM 777 N N . SER A 1 99 ? -19.508 28.916 33.487 1.00 47.19 99 SER A N 1
ATOM 778 C CA . SER A 1 99 ? -20.180 27.939 32.635 1.00 47.19 99 SER A CA 1
ATOM 779 C C . SER A 1 99 ? -20.545 28.549 31.280 1.00 47.19 99 SER A C 1
ATOM 781 O O . SER A 1 99 ? -21.421 29.407 31.200 1.00 47.19 99 SER A O 1
ATOM 783 N N . ARG A 1 100 ? -19.895 28.091 30.207 1.00 46.41 100 ARG A N 1
ATOM 784 C CA . ARG A 1 100 ? -20.356 28.338 28.841 1.00 46.41 100 ARG A CA 1
ATOM 785 C C . ARG A 1 100 ? -21.194 27.146 28.408 1.00 46.41 100 ARG A C 1
ATOM 787 O O . ARG A 1 100 ? -20.700 26.024 28.310 1.00 46.41 100 ARG A O 1
ATOM 794 N N . GLU A 1 101 ? -22.476 27.426 28.239 1.00 36.28 101 GLU A N 1
ATOM 795 C CA . GLU A 1 101 ? -23.526 26.503 27.843 1.00 36.28 101 GLU A CA 1
ATOM 796 C C . GLU A 1 101 ? -23.098 25.642 26.653 1.00 36.28 101 GLU A C 1
ATOM 798 O O . GLU A 1 101 ? -22.684 26.129 25.598 1.00 36.28 101 GLU A O 1
ATOM 803 N N . ARG A 1 102 ? -23.209 24.327 26.866 1.00 52.19 102 ARG A N 1
ATOM 804 C CA . ARG A 1 102 ? -23.217 23.313 25.820 1.00 52.19 102 ARG A CA 1
ATOM 805 C C . ARG A 1 102 ? -24.469 23.544 24.980 1.00 52.19 102 ARG A C 1
ATOM 807 O O . ARG A 1 102 ? -25.558 23.137 25.372 1.00 52.19 102 ARG A O 1
ATOM 814 N N . ILE A 1 103 ? -24.303 24.206 23.843 1.00 47.84 103 ILE A N 1
ATOM 815 C CA . ILE A 1 103 ? -25.334 24.287 22.811 1.00 47.84 103 ILE A CA 1
ATOM 816 C C . ILE A 1 103 ? -25.139 23.094 21.872 1.00 47.84 103 ILE A C 1
ATOM 818 O O . ILE A 1 103 ? -24.013 22.739 21.526 1.00 47.84 103 ILE A O 1
ATOM 822 N N . GLY A 1 104 ? -26.257 22.430 21.581 1.00 44.84 104 GLY A N 1
ATOM 823 C CA . GLY A 1 104 ? -26.360 21.090 21.020 1.00 44.84 104 GLY A CA 1
ATOM 824 C C . GLY A 1 104 ? -25.722 20.880 19.647 1.00 44.84 104 GLY A C 1
ATOM 825 O O . GLY A 1 104 ? -25.568 21.804 18.855 1.00 44.84 104 GLY A O 1
ATOM 826 N N . GLY A 1 105 ? -25.396 19.613 19.381 1.00 39.19 105 GLY A N 1
ATOM 827 C CA . GLY A 1 105 ? -24.866 19.159 18.092 1.00 39.19 105 GLY A CA 1
ATOM 828 C C . GLY A 1 105 ? -24.291 17.735 18.055 1.00 39.19 105 GLY A C 1
ATOM 829 O O . GLY A 1 105 ? -23.927 17.270 16.988 1.00 39.19 105 GLY A O 1
ATOM 830 N N . ALA A 1 106 ? -24.207 17.012 19.179 1.00 42.16 106 ALA A N 1
ATOM 831 C CA . ALA A 1 106 ? -23.442 15.756 19.238 1.00 42.16 106 ALA A CA 1
ATOM 832 C C . ALA A 1 106 ? -24.090 14.541 18.535 1.00 42.16 106 ALA A C 1
ATOM 834 O O . ALA A 1 106 ? -23.388 13.611 18.161 1.00 42.16 106 ALA A O 1
ATOM 835 N N . ALA A 1 107 ? -25.411 14.524 18.327 1.00 43.94 107 ALA A N 1
ATOM 836 C CA . ALA A 1 107 ? -26.099 13.314 17.861 1.00 43.94 107 ALA A CA 1
ATOM 837 C C . ALA A 1 107 ? -26.019 13.073 16.337 1.00 43.94 107 ALA A C 1
ATOM 839 O O . ALA A 1 107 ? -26.244 11.952 15.891 1.00 43.94 107 ALA A O 1
ATOM 840 N N . SER A 1 108 ? -25.715 14.098 15.531 1.00 45.94 108 SER A N 1
ATOM 841 C CA . SER A 1 108 ? -25.671 13.982 14.063 1.00 45.94 108 SER A CA 1
ATOM 842 C C . SER A 1 108 ? -24.260 13.856 13.488 1.00 45.94 108 SER A C 1
ATOM 844 O O . SER A 1 108 ? -24.112 13.282 12.416 1.00 45.94 108 SER A O 1
ATOM 846 N N . GLU A 1 109 ? -23.225 14.346 14.177 1.00 46.97 109 GLU A N 1
ATOM 847 C CA . GLU A 1 109 ? -21.833 14.201 13.719 1.00 46.97 109 GLU A CA 1
ATOM 848 C C . GLU A 1 109 ? -21.249 12.818 14.061 1.00 46.97 109 GLU A C 1
ATOM 850 O O . GLU A 1 109 ? -20.577 12.226 13.219 1.00 46.97 109 GLU A O 1
ATOM 855 N N . GLU A 1 110 ? -21.581 12.236 15.223 1.00 50.69 110 GLU A N 1
ATOM 856 C CA . GLU A 1 110 ? -21.105 10.891 15.604 1.00 50.69 110 GLU A CA 1
ATOM 857 C C . GLU A 1 110 ? -21.648 9.775 14.695 1.00 50.69 110 GLU A C 1
ATOM 859 O O . GLU A 1 110 ? -20.948 8.806 14.406 1.00 50.69 110 GLU A O 1
ATOM 864 N N . ALA A 1 111 ? -22.883 9.905 14.201 1.00 54.06 111 ALA A N 1
ATOM 865 C CA . ALA A 1 111 ? -23.490 8.906 13.319 1.00 54.06 111 ALA A CA 1
ATOM 866 C C . ALA A 1 111 ? -22.908 8.936 11.892 1.00 54.06 111 ALA A C 1
ATOM 868 O O . ALA A 1 111 ? -22.834 7.896 11.232 1.00 54.06 111 ALA A O 1
ATOM 869 N N . ILE A 1 112 ? -22.485 10.116 11.419 1.00 56.53 112 ILE A N 1
ATOM 870 C CA . ILE A 1 112 ? -21.821 10.273 10.118 1.00 56.53 112 ILE A CA 1
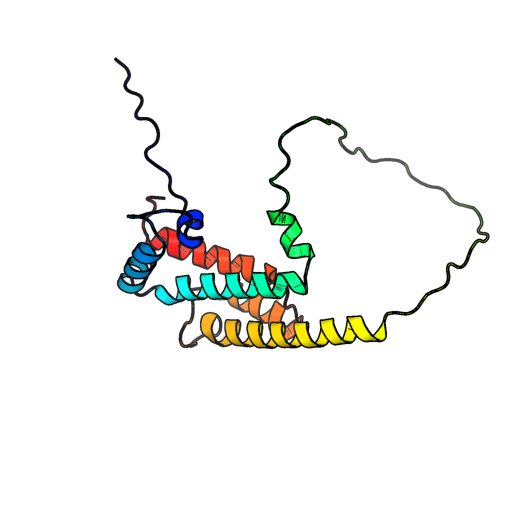ATOM 871 C C . ILE A 1 112 ? -20.391 9.710 10.198 1.00 56.53 112 ILE A C 1
ATOM 873 O O . ILE A 1 112 ? -19.990 8.966 9.303 1.00 56.53 112 ILE A O 1
ATOM 877 N N . ASP A 1 113 ? -19.671 9.964 11.298 1.00 64.44 113 ASP A N 1
ATOM 878 C CA . ASP A 1 113 ? -18.320 9.431 11.539 1.00 64.44 113 ASP A CA 1
ATOM 879 C C . ASP A 1 113 ? -18.298 7.896 11.665 1.00 64.44 113 ASP A C 1
ATOM 881 O O . ASP A 1 113 ? -17.462 7.230 11.050 1.00 64.44 113 ASP A O 1
ATOM 885 N N . ALA A 1 114 ? -19.257 7.305 12.389 1.00 71.88 114 ALA A N 1
ATOM 886 C CA . ALA A 1 114 ? -19.325 5.854 12.578 1.00 71.88 114 ALA A CA 1
ATOM 887 C C . ALA A 1 114 ? -19.531 5.097 11.252 1.00 71.88 114 ALA A C 1
ATOM 889 O O . ALA A 1 114 ? -18.802 4.150 10.951 1.00 71.88 114 ALA A O 1
ATOM 890 N N . GLY A 1 115 ? -20.466 5.559 10.415 1.00 80.56 115 GLY A N 1
ATOM 891 C CA . GLY A 1 115 ? -20.743 4.932 9.121 1.00 80.56 115 GLY A CA 1
ATOM 892 C C . GLY A 1 115 ? -19.606 5.087 8.103 1.00 80.56 115 GLY A C 1
ATOM 893 O O . GLY A 1 115 ? -19.421 4.218 7.248 1.00 80.56 115 GLY A O 1
ATOM 894 N N . GLU A 1 116 ? -18.827 6.171 8.164 1.00 82.19 116 GLU A N 1
ATOM 895 C CA . GLU A 1 116 ? -17.621 6.317 7.338 1.00 82.19 116 GLU A CA 1
ATOM 896 C C . GLU A 1 116 ? -16.462 5.452 7.849 1.00 82.19 116 GLU A C 1
ATOM 898 O O . GLU A 1 116 ? -15.763 4.834 7.040 1.00 82.19 116 GLU A O 1
ATOM 903 N N . ARG A 1 117 ? -16.293 5.326 9.170 1.00 81.75 117 ARG A N 1
ATOM 904 C CA . ARG A 1 117 ? -15.308 4.416 9.772 1.00 81.75 117 ARG A CA 1
ATOM 905 C C . ARG A 1 117 ? -15.570 2.953 9.436 1.00 81.75 117 ARG A C 1
ATOM 907 O O . ARG A 1 117 ? -14.612 2.241 9.141 1.00 81.75 117 ARG A O 1
ATOM 914 N N . ASP A 1 118 ? -16.826 2.516 9.426 1.00 87.25 118 ASP A N 1
ATOM 915 C CA . ASP A 1 118 ? -17.178 1.143 9.045 1.00 87.25 118 ASP A CA 1
ATOM 916 C C . ASP A 1 118 ? -16.824 0.854 7.579 1.00 87.25 118 ASP A C 1
ATOM 918 O O . ASP A 1 118 ? -16.244 -0.187 7.267 1.00 87.25 118 ASP A O 1
ATOM 922 N N . LYS A 1 119 ? -17.053 1.817 6.675 1.00 89.69 119 LYS A N 1
ATOM 923 C CA . LYS A 1 119 ? -16.627 1.698 5.269 1.00 89.69 119 LYS A CA 1
ATOM 924 C C . LYS A 1 119 ? -15.108 1.606 5.135 1.00 89.69 119 LYS A C 1
ATOM 926 O O . LYS A 1 119 ? -14.624 0.819 4.324 1.00 89.69 119 LYS A O 1
ATOM 931 N N . LEU A 1 120 ? -14.358 2.391 5.915 1.00 89.00 120 LEU A N 1
ATOM 932 C CA . LEU A 1 120 ? -12.892 2.327 5.928 1.00 89.00 120 LEU A CA 1
ATOM 933 C C . LEU A 1 120 ? -12.398 0.985 6.454 1.00 89.00 120 LEU A C 1
ATOM 935 O O . LEU A 1 120 ? -11.484 0.408 5.872 1.00 89.00 120 LEU A O 1
ATOM 939 N N . LYS A 1 121 ? -13.023 0.465 7.512 1.00 90.56 121 LYS A N 1
ATOM 940 C CA . LYS A 1 121 ? -12.740 -0.874 8.020 1.00 90.56 121 LYS A CA 1
ATOM 941 C C . LYS A 1 121 ? -12.933 -1.921 6.924 1.00 90.56 121 LYS A C 1
ATOM 943 O O . LYS A 1 121 ? -12.011 -2.688 6.665 1.00 90.56 121 LYS A O 1
ATOM 948 N N . ASP A 1 122 ? -14.097 -1.946 6.277 1.00 92.06 122 ASP A N 1
ATOM 949 C CA . ASP A 1 122 ? -14.395 -2.933 5.232 1.00 92.06 122 ASP A CA 1
ATOM 950 C C . ASP A 1 122 ? -13.410 -2.837 4.064 1.00 92.06 122 ASP A C 1
ATOM 952 O O . ASP A 1 122 ? -13.081 -3.830 3.415 1.00 92.06 122 ASP A O 1
ATOM 956 N N . GLU A 1 123 ? -12.927 -1.633 3.781 1.00 92.25 123 GLU A N 1
ATOM 957 C CA . GLU A 1 123 ? -11.917 -1.405 2.765 1.00 92.25 123 GLU A CA 1
ATOM 958 C C . GLU A 1 123 ? -10.529 -1.898 3.185 1.00 92.25 123 GLU A C 1
ATOM 960 O O . GLU A 1 123 ? -9.864 -2.567 2.397 1.00 92.25 123 GLU A O 1
ATOM 965 N N . VAL A 1 124 ? -10.105 -1.634 4.423 1.00 93.00 124 VAL A N 1
ATOM 966 C CA . VAL A 1 124 ? -8.858 -2.175 4.983 1.00 93.00 124 VAL A CA 1
ATOM 967 C C . VAL A 1 124 ? -8.887 -3.697 4.988 1.00 93.00 124 VAL A C 1
ATOM 969 O O . VAL A 1 124 ? -7.917 -4.317 4.555 1.00 93.00 124 VAL A O 1
ATOM 972 N N . ASP A 1 125 ? -10.001 -4.297 5.407 1.00 92.44 125 ASP A N 1
ATOM 973 C CA . ASP A 1 125 ? -10.178 -5.749 5.428 1.00 92.44 125 ASP A CA 1
ATOM 974 C C . ASP A 1 125 ? -10.031 -6.328 4.006 1.00 92.44 125 ASP A C 1
ATOM 976 O O . ASP A 1 125 ? -9.316 -7.313 3.808 1.00 92.44 125 ASP A O 1
ATOM 980 N N . LYS A 1 126 ? -10.607 -5.668 2.988 1.00 93.62 126 LYS A N 1
ATOM 981 C CA . LYS A 1 126 ? -10.427 -6.040 1.570 1.00 93.62 126 LYS A CA 1
ATOM 982 C C . LYS A 1 126 ? -8.980 -5.898 1.102 1.00 93.62 126 LYS A C 1
ATOM 984 O O . LYS A 1 126 ? -8.476 -6.793 0.430 1.00 93.62 126 LYS A O 1
ATOM 989 N N . LEU A 1 127 ? -8.307 -4.797 1.438 1.00 93.69 127 LEU A N 1
ATOM 990 C CA . LEU A 1 127 ? -6.915 -4.556 1.041 1.00 93.69 127 LEU A CA 1
ATOM 991 C C . LEU A 1 127 ? -5.972 -5.592 1.655 1.00 93.69 127 LEU A C 1
ATOM 993 O O . LEU A 1 127 ? -5.107 -6.131 0.966 1.00 93.69 127 LEU A O 1
ATOM 997 N N . VAL A 1 128 ? -6.158 -5.901 2.938 1.00 92.38 128 VAL A N 1
ATOM 998 C CA . VAL A 1 128 ? -5.369 -6.917 3.637 1.00 92.38 128 VAL A CA 1
ATOM 999 C C . VAL A 1 128 ? -5.630 -8.299 3.038 1.00 92.38 128 VAL A C 1
ATOM 1001 O O . VAL A 1 128 ? -4.673 -9.013 2.743 1.00 92.38 128 VAL A O 1
ATOM 1004 N N . ALA A 1 129 ? -6.893 -8.658 2.796 1.00 92.81 129 ALA A N 1
ATOM 1005 C CA . ALA A 1 129 ? -7.256 -9.946 2.208 1.00 92.81 129 ALA A CA 1
ATOM 1006 C C . ALA A 1 129 ? -6.728 -10.132 0.778 1.00 92.81 129 ALA A C 1
ATOM 1008 O O . ALA A 1 129 ? -6.372 -11.247 0.412 1.00 92.81 129 ALA A O 1
ATOM 1009 N N . LEU A 1 130 ? -6.670 -9.058 -0.015 1.00 93.56 13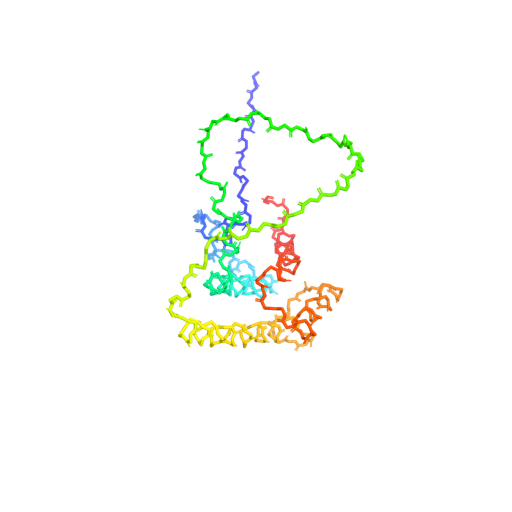0 LEU A N 1
ATOM 1010 C CA . LEU A 1 130 ? -6.285 -9.129 -1.424 1.00 93.56 130 LEU A CA 1
ATOM 1011 C C . LEU A 1 130 ? -4.766 -9.078 -1.644 1.00 93.56 130 LEU A C 1
ATOM 1013 O O . LEU A 1 130 ? -4.277 -9.754 -2.544 1.00 93.56 130 LEU A O 1
ATOM 1017 N N . TYR A 1 131 ? -4.033 -8.301 -0.834 1.00 93.06 131 TYR A N 1
ATOM 1018 C CA . TYR A 1 131 ? -2.606 -8.033 -1.066 1.00 93.06 131 TYR A CA 1
ATOM 1019 C C . TYR A 1 131 ? -1.665 -8.535 0.038 1.00 93.06 131 TYR A C 1
ATOM 1021 O O . TYR A 1 131 ? -0.475 -8.697 -0.208 1.00 93.06 131 TYR A O 1
ATOM 1029 N N . VAL A 1 132 ? -2.137 -8.753 1.269 1.00 90.50 132 VAL A N 1
ATOM 1030 C CA . VAL A 1 132 ? -1.248 -8.958 2.434 1.00 90.50 132 VAL A CA 1
ATOM 1031 C C . VAL A 1 132 ? -1.312 -10.382 2.986 1.00 90.50 132 VAL A C 1
ATOM 1033 O O . VAL A 1 132 ? -0.307 -10.885 3.493 1.00 90.50 132 VAL A O 1
ATOM 1036 N N . VAL A 1 133 ? -2.473 -11.035 2.928 1.00 90.19 133 VAL A N 1
ATOM 1037 C CA . VAL A 1 133 ? -2.652 -12.410 3.416 1.00 90.19 133 VAL A CA 1
ATOM 1038 C C . VAL A 1 133 ? -1.811 -13.388 2.572 1.00 90.19 133 VAL A C 1
ATOM 1040 O O . VAL A 1 133 ? -1.817 -13.278 1.349 1.00 90.19 133 VAL A O 1
ATOM 1043 N N . PRO A 1 134 ? -1.082 -14.344 3.189 1.00 87.94 134 PRO A N 1
ATOM 1044 C CA . PRO A 1 134 ? -0.359 -15.368 2.435 1.00 87.94 134 PRO A CA 1
ATOM 1045 C C . PRO A 1 134 ? -1.314 -16.205 1.574 1.00 87.94 134 PRO A C 1
ATOM 1047 O O . PRO A 1 134 ? -2.310 -16.714 2.087 1.00 87.94 134 PRO A O 1
ATOM 1050 N N . GLY A 1 135 ? -0.990 -16.377 0.295 1.00 85.44 135 GLY A N 1
ATOM 1051 C CA . GLY A 1 135 ? -1.831 -17.066 -0.684 1.00 85.44 135 GLY A CA 1
ATOM 1052 C C . GLY A 1 135 ? -2.977 -16.214 -1.236 1.00 85.44 135 GLY A C 1
ATOM 1053 O O . GLY A 1 135 ? -3.885 -16.765 -1.856 1.00 85.44 135 GLY A O 1
ATOM 1054 N N . ALA A 1 136 ? -2.968 -14.898 -1.002 1.00 89.88 136 ALA A N 1
ATOM 1055 C CA . ALA A 1 136 ? -3.916 -13.993 -1.638 1.00 89.88 136 ALA A CA 1
ATOM 1056 C C . ALA A 1 136 ? -3.675 -13.914 -3.153 1.00 89.88 136 ALA A C 1
ATOM 1058 O O . ALA A 1 136 ? -2.546 -14.032 -3.625 1.00 89.88 136 ALA A O 1
ATOM 1059 N N . GLU A 1 137 ? -4.741 -13.664 -3.915 1.00 87.94 137 GLU A N 1
ATOM 1060 C CA . GLU A 1 137 ? -4.690 -13.614 -5.384 1.00 87.94 137 GLU A CA 1
ATOM 1061 C C . GLU A 1 137 ? -3.690 -12.571 -5.908 1.00 87.94 137 GLU A C 1
ATOM 1063 O O . GLU A 1 137 ? -3.064 -12.784 -6.942 1.00 87.94 137 GLU A O 1
ATOM 1068 N N . LYS A 1 138 ? -3.518 -11.462 -5.178 1.00 90.19 138 LYS A N 1
ATOM 1069 C CA . LYS A 1 138 ? -2.598 -10.369 -5.516 1.00 90.19 138 LYS A CA 1
ATOM 1070 C C . LYS A 1 138 ? -1.585 -10.123 -4.401 1.00 90.19 138 LYS A C 1
ATOM 1072 O O . LYS A 1 138 ? -1.272 -8.976 -4.090 1.00 90.19 138 LYS A O 1
ATOM 1077 N N . GLU A 1 139 ? -1.119 -11.189 -3.747 1.00 91.44 139 GLU A N 1
ATOM 1078 C CA . GLU A 1 139 ? -0.158 -11.092 -2.645 1.00 91.44 139 GLU A CA 1
ATOM 1079 C C . GLU A 1 139 ? 1.088 -10.293 -3.059 1.00 91.44 139 GLU A C 1
ATOM 1081 O O . GLU A 1 139 ? 1.853 -10.717 -3.923 1.00 91.44 139 GLU A O 1
ATOM 1086 N N . VAL A 1 140 ? 1.325 -9.154 -2.401 1.00 89.94 140 VAL A N 1
ATOM 1087 C CA . VAL A 1 140 ? 2.557 -8.386 -2.597 1.00 89.94 140 VAL A CA 1
ATOM 1088 C C . VAL A 1 140 ? 3.717 -9.043 -1.859 1.00 89.94 140 VAL A C 1
ATOM 1090 O O . VAL A 1 140 ? 3.577 -9.565 -0.744 1.00 89.94 140 VAL A O 1
ATOM 1093 N N . ASN A 1 141 ? 4.908 -8.955 -2.447 1.00 87.25 141 ASN A N 1
ATOM 1094 C CA . ASN A 1 141 ? 6.122 -9.463 -1.824 1.00 87.25 141 ASN A CA 1
ATOM 1095 C C . ASN A 1 141 ? 6.540 -8.566 -0.649 1.00 87.25 141 ASN A C 1
ATOM 1097 O O . ASN A 1 141 ? 7.212 -7.550 -0.821 1.00 87.25 141 ASN A O 1
ATOM 1101 N N . VAL A 1 142 ? 6.106 -8.929 0.560 1.00 88.06 142 VAL A N 1
ATOM 1102 C CA . VAL A 1 142 ? 6.391 -8.194 1.798 1.00 88.06 142 VAL A CA 1
ATOM 1103 C C . VAL A 1 142 ? 6.926 -9.143 2.876 1.00 88.06 142 VAL A C 1
ATOM 1105 O O . VAL A 1 142 ? 6.341 -10.206 3.102 1.00 88.06 142 VAL A O 1
ATOM 1108 N N . PRO A 1 143 ? 7.999 -8.776 3.603 1.00 90.94 143 PRO A N 1
ATOM 1109 C CA . PRO A 1 143 ? 8.560 -9.597 4.666 1.00 90.94 143 PRO A CA 1
ATOM 1110 C C . PRO A 1 143 ? 7.521 -9.980 5.721 1.00 90.94 143 PRO A C 1
ATOM 1112 O O . PRO A 1 143 ? 6.734 -9.140 6.173 1.00 90.94 143 PRO A O 1
ATOM 1115 N N . ALA A 1 144 ? 7.591 -11.226 6.200 1.00 89.81 144 ALA A N 1
ATOM 1116 C CA . ALA A 1 144 ? 6.672 -11.770 7.202 1.00 89.81 144 ALA A CA 1
ATOM 1117 C C . ALA A 1 144 ? 6.554 -10.887 8.460 1.00 89.81 144 ALA A C 1
ATOM 1119 O O . ALA A 1 144 ? 5.473 -10.748 9.031 1.00 89.81 144 ALA A O 1
ATOM 1120 N N . THR A 1 145 ? 7.644 -10.228 8.865 1.00 93.06 145 THR A N 1
ATOM 1121 C CA . THR A 1 145 ? 7.662 -9.293 9.999 1.00 93.06 145 THR A CA 1
ATOM 1122 C C . THR A 1 145 ? 6.754 -8.081 9.778 1.00 93.06 145 THR A C 1
ATOM 1124 O O . THR A 1 145 ? 6.012 -7.700 10.685 1.00 93.06 145 THR A O 1
ATOM 1127 N N . LEU A 1 146 ? 6.780 -7.478 8.582 1.00 92.25 146 LEU A N 1
ATOM 1128 C CA . LEU A 1 146 ? 5.937 -6.322 8.254 1.00 92.25 146 LEU A CA 1
ATOM 1129 C C . LEU A 1 146 ? 4.471 -6.730 8.140 1.00 92.25 146 LEU A C 1
ATOM 1131 O O . LEU A 1 146 ? 3.606 -6.064 8.705 1.00 92.25 146 LEU A O 1
ATOM 1135 N N . ARG A 1 147 ? 4.217 -7.866 7.487 1.00 91.62 147 ARG A N 1
ATOM 1136 C CA . ARG A 1 147 ? 2.888 -8.472 7.373 1.00 91.62 147 ARG A CA 1
ATOM 1137 C C . ARG A 1 147 ? 2.260 -8.703 8.743 1.00 91.62 147 ARG A C 1
ATOM 1139 O O . ARG A 1 147 ? 1.179 -8.193 9.020 1.00 91.62 147 ARG A O 1
ATOM 1146 N N . LYS A 1 148 ? 2.976 -9.394 9.635 1.00 91.81 148 LYS A N 1
ATOM 1147 C CA . LYS A 1 148 ? 2.517 -9.670 11.001 1.00 91.81 148 LYS A CA 1
ATOM 1148 C C . LYS A 1 148 ? 2.222 -8.382 11.769 1.00 91.81 148 LYS A C 1
ATOM 1150 O O . LYS A 1 148 ? 1.199 -8.299 12.439 1.00 91.81 148 LYS A O 1
ATOM 1155 N N . LYS A 1 149 ? 3.088 -7.369 11.653 1.00 93.19 149 LYS A N 1
ATOM 1156 C CA . LYS A 1 149 ? 2.877 -6.067 12.300 1.00 93.19 149 LYS A CA 1
ATOM 1157 C C . LYS A 1 149 ? 1.596 -5.388 11.804 1.00 93.19 149 LYS A C 1
ATOM 1159 O O . LYS A 1 149 ? 0.817 -4.926 12.629 1.00 93.19 149 LYS A O 1
ATOM 1164 N N . LEU A 1 150 ? 1.369 -5.357 10.489 1.00 92.69 150 LEU A N 1
ATOM 1165 C CA . LEU A 1 150 ? 0.158 -4.777 9.906 1.00 92.69 150 LEU A CA 1
ATOM 1166 C C . LEU A 1 150 ? -1.099 -5.538 10.350 1.00 92.69 150 LEU A C 1
ATOM 1168 O O . LEU A 1 150 ? -2.075 -4.919 10.759 1.00 92.69 150 LEU A O 1
ATOM 1172 N N . MET A 1 151 ? -1.056 -6.872 10.343 1.00 90.62 151 MET A N 1
ATOM 1173 C CA . MET A 1 151 ? -2.183 -7.696 10.787 1.00 90.62 151 MET A CA 1
ATOM 1174 C C . MET A 1 151 ? -2.543 -7.454 12.260 1.00 90.62 151 MET A C 1
ATOM 1176 O O . MET A 1 151 ? -3.724 -7.407 12.576 1.00 90.62 151 MET A O 1
ATOM 1180 N N . ILE A 1 152 ? -1.564 -7.246 13.149 1.00 92.31 152 ILE A N 1
ATOM 1181 C CA . ILE A 1 152 ? -1.816 -6.900 14.563 1.00 92.31 152 ILE A CA 1
ATOM 1182 C C . ILE A 1 152 ? -2.491 -5.524 14.684 1.00 92.31 152 ILE A C 1
ATOM 1184 O O . ILE A 1 152 ? -3.444 -5.362 15.445 1.00 92.31 152 ILE A O 1
ATOM 1188 N N . GLU A 1 153 ? -2.025 -4.520 13.933 1.00 91.94 153 GLU A N 1
ATOM 1189 C CA . GLU A 1 153 ? -2.643 -3.185 13.935 1.00 91.94 153 GLU A CA 1
ATOM 1190 C C . GLU A 1 153 ? -4.110 -3.237 13.474 1.00 91.94 153 GLU A C 1
ATOM 1192 O O . GLU A 1 153 ? -4.981 -2.638 14.106 1.00 91.94 153 GLU A O 1
ATOM 1197 N N . VAL A 1 154 ? -4.402 -3.995 12.416 1.00 91.75 154 VAL A N 1
ATOM 1198 C CA . VAL A 1 154 ? -5.753 -4.088 11.844 1.00 91.75 154 VAL A CA 1
ATOM 1199 C C . VAL A 1 154 ? -6.675 -4.973 12.690 1.00 91.75 154 VAL A C 1
ATOM 1201 O O . VAL A 1 154 ? -7.776 -4.554 13.056 1.00 91.75 154 VAL A O 1
ATOM 1204 N N . ASN A 1 155 ? -6.244 -6.188 13.036 1.00 89.56 155 ASN A N 1
ATOM 1205 C CA . ASN A 1 155 ? -7.117 -7.179 13.666 1.00 89.56 155 ASN A CA 1
ATOM 1206 C C . ASN A 1 155 ? -7.289 -6.945 15.165 1.00 89.56 155 ASN A C 1
ATOM 1208 O O . ASN A 1 155 ? -8.432 -6.960 15.634 1.00 89.56 155 ASN A O 1
ATOM 1212 N N . ASP A 1 156 ? -6.187 -6.703 15.882 1.00 89.88 156 ASP A N 1
ATOM 1213 C CA . ASP A 1 156 ? -6.183 -6.640 17.348 1.00 89.88 156 ASP A CA 1
ATOM 1214 C C . ASP A 1 156 ? -6.482 -5.223 17.830 1.00 89.88 156 ASP A C 1
ATOM 1216 O O . ASP A 1 156 ? -7.316 -5.017 18.710 1.00 89.88 156 ASP A O 1
ATOM 1220 N N . LYS A 1 157 ? -5.823 -4.223 17.232 1.00 89.94 157 LYS A N 1
ATOM 1221 C CA . LYS A 1 157 ? -5.963 -2.821 17.652 1.00 89.94 157 LYS A CA 1
ATOM 1222 C C . LYS A 1 157 ? -7.118 -2.088 16.976 1.00 89.94 157 LYS A C 1
ATOM 1224 O O . LYS A 1 157 ? -7.407 -0.961 17.372 1.00 89.94 157 LYS A O 1
ATOM 1229 N N . LYS A 1 158 ? -7.758 -2.695 15.965 1.00 88.62 158 LYS A N 1
ATOM 1230 C CA . LYS A 1 158 ? -8.812 -2.061 15.146 1.00 88.62 158 LYS A CA 1
ATOM 1231 C C . LYS A 1 158 ? -8.375 -0.687 14.628 1.00 88.62 158 LYS A C 1
ATOM 1233 O O . LYS A 1 158 ? -9.139 0.279 14.626 1.00 88.62 158 LYS A O 1
ATOM 1238 N N . ASN A 1 159 ? -7.103 -0.599 14.240 1.00 88.38 159 ASN A N 1
ATOM 1239 C CA . ASN A 1 159 ? -6.499 0.616 13.735 1.00 88.38 159 ASN A CA 1
ATOM 1240 C C . ASN A 1 159 ? -6.693 0.673 12.220 1.00 88.38 159 ASN A C 1
ATOM 1242 O O . ASN A 1 159 ? -6.082 -0.095 11.482 1.00 88.38 159 ASN A O 1
ATOM 1246 N N . TYR A 1 160 ? -7.532 1.604 11.773 1.00 90.38 160 TYR A N 1
ATOM 1247 C CA . TYR A 1 160 ? -7.809 1.864 10.358 1.00 90.38 160 TYR A CA 1
ATOM 1248 C C . TYR A 1 160 ? -7.147 3.164 9.890 1.00 90.38 160 TYR A C 1
ATOM 1250 O O . TYR A 1 160 ? -7.506 3.741 8.870 1.00 90.38 160 TYR A O 1
ATOM 1258 N N . HIS A 1 161 ? -6.159 3.676 10.618 1.00 89.31 161 HIS A N 1
ATOM 1259 C CA . HIS A 1 161 ? -5.465 4.875 10.178 1.00 89.31 161 HIS A CA 1
ATOM 1260 C C . HIS A 1 161 ? -4.599 4.573 8.936 1.00 89.31 161 HIS A C 1
ATOM 1262 O O . HIS A 1 161 ? -3.861 3.590 8.943 1.00 89.31 161 HIS A O 1
ATOM 1268 N N . PRO A 1 162 ? -4.591 5.413 7.884 1.00 89.44 162 PRO A N 1
ATOM 1269 C CA . PRO A 1 162 ? -3.827 5.150 6.657 1.00 89.44 162 PRO A CA 1
ATOM 1270 C C . PRO A 1 162 ? -2.323 4.950 6.868 1.00 89.44 162 PRO A C 1
ATOM 1272 O O . PRO A 1 162 ? -1.682 4.212 6.124 1.00 89.44 162 PRO A O 1
ATOM 1275 N N . ASP A 1 163 ? -1.752 5.560 7.907 1.00 89.88 163 ASP A N 1
ATOM 1276 C CA . ASP A 1 163 ? -0.319 5.444 8.192 1.00 89.88 163 ASP A CA 1
ATOM 1277 C C . ASP A 1 163 ? 0.135 4.041 8.616 1.00 89.88 163 ASP A C 1
ATOM 1279 O O . ASP A 1 163 ? 1.337 3.773 8.575 1.00 89.88 163 ASP A O 1
ATOM 1283 N N . ILE A 1 164 ? -0.779 3.130 8.976 1.00 91.44 164 ILE A N 1
ATOM 1284 C CA . ILE A 1 164 ? -0.412 1.735 9.275 1.00 91.44 164 ILE A CA 1
ATOM 1285 C C . ILE A 1 164 ? 0.205 1.036 8.057 1.00 91.44 164 ILE A C 1
ATOM 1287 O O . ILE A 1 164 ? 1.028 0.137 8.219 1.00 91.44 164 ILE A O 1
ATOM 1291 N N . PHE A 1 165 ? -0.147 1.480 6.845 1.00 92.06 165 PHE A N 1
ATOM 1292 C CA . PHE A 1 165 ? 0.365 0.923 5.598 1.00 92.06 165 PHE A CA 1
ATOM 1293 C C . PHE A 1 165 ? 1.720 1.499 5.193 1.00 92.06 165 PHE A C 1
ATOM 1295 O O . PHE A 1 165 ? 2.407 0.853 4.410 1.00 92.06 165 PHE A O 1
ATOM 1302 N N . LYS A 1 166 ? 2.167 2.637 5.752 1.00 89.56 166 LYS A N 1
ATOM 1303 C CA . LYS A 1 166 ? 3.440 3.289 5.374 1.00 89.56 166 LYS A CA 1
ATOM 1304 C C . LYS A 1 166 ? 4.639 2.333 5.326 1.00 89.56 166 LYS A C 1
ATOM 1306 O O . LYS A 1 166 ? 5.386 2.401 4.356 1.00 89.56 166 LYS A O 1
ATOM 1311 N N . PRO A 1 167 ? 4.864 1.440 6.312 1.00 89.81 167 PRO A N 1
ATOM 1312 C CA . PRO A 1 167 ? 6.004 0.524 6.262 1.00 89.81 167 PRO A CA 1
ATOM 1313 C C . PRO A 1 167 ? 5.911 -0.485 5.110 1.00 89.81 167 PRO A C 1
ATOM 1315 O O . PRO A 1 167 ? 6.928 -0.858 4.532 1.00 89.81 167 PRO A O 1
ATOM 1318 N N . VAL A 1 168 ? 4.694 -0.926 4.784 1.00 90.75 168 VAL A N 1
ATOM 1319 C CA . VAL A 1 168 ? 4.424 -1.878 3.700 1.00 90.75 168 VAL A CA 1
ATOM 1320 C C . VAL A 1 168 ? 4.531 -1.170 2.351 1.00 90.75 168 VAL A C 1
ATOM 1322 O O . VAL A 1 168 ? 5.269 -1.621 1.486 1.00 90.75 168 VAL A O 1
ATOM 1325 N N . GLU A 1 169 ? 3.899 -0.006 2.219 1.00 88.56 169 GLU A N 1
ATOM 1326 C CA . GLU A 1 169 ? 4.005 0.905 1.078 1.00 88.56 169 GLU A CA 1
ATOM 1327 C C . GLU A 1 169 ? 5.474 1.225 0.761 1.00 88.56 169 GLU A C 1
ATOM 1329 O O . GLU A 1 169 ? 5.923 1.037 -0.362 1.00 88.56 169 GLU A O 1
ATOM 1334 N N . GLN A 1 170 ? 6.279 1.608 1.756 1.00 87.44 170 GLN A N 1
ATOM 1335 C CA . GLN A 1 170 ? 7.712 1.857 1.567 1.00 87.44 170 GLN A CA 1
ATOM 1336 C C . GLN A 1 170 ? 8.471 0.624 1.071 1.00 87.44 170 GLN A C 1
ATOM 1338 O O . GLN A 1 170 ? 9.370 0.754 0.242 1.00 87.44 170 GLN A O 1
ATOM 1343 N N . HIS A 1 171 ? 8.128 -0.567 1.560 1.00 88.25 171 HIS A N 1
ATOM 1344 C CA . HIS A 1 171 ? 8.769 -1.793 1.105 1.00 88.25 171 HIS A CA 1
ATOM 1345 C C . HIS A 1 171 ? 8.443 -2.088 -0.363 1.00 88.25 171 HIS A C 1
ATOM 1347 O O . HIS A 1 171 ? 9.356 -2.302 -1.160 1.00 88.25 171 HIS A O 1
ATOM 1353 N N . VAL A 1 172 ? 7.164 -2.013 -0.735 1.00 87.44 172 VAL A N 1
ATOM 1354 C CA . VAL A 1 172 ? 6.717 -2.203 -2.121 1.00 87.44 172 VAL A CA 1
ATOM 1355 C C . VAL A 1 172 ? 7.337 -1.132 -3.032 1.00 87.44 172 VAL A C 1
ATOM 1357 O O . VAL A 1 172 ? 7.771 -1.442 -4.137 1.00 87.44 172 VAL A O 1
ATOM 1360 N N . TYR A 1 173 ? 7.502 0.108 -2.549 1.00 84.44 173 TYR A N 1
ATOM 1361 C CA . TYR A 1 173 ? 8.147 1.201 -3.300 1.00 84.44 173 TYR A CA 1
ATOM 1362 C C . TYR A 1 173 ? 9.583 0.840 -3.638 1.00 84.44 173 TYR A C 1
ATOM 1364 O O . TYR A 1 173 ? 10.030 0.999 -4.773 1.00 84.44 173 TYR A O 1
ATOM 1372 N N . LEU A 1 174 ? 10.318 0.362 -2.632 1.00 83.81 174 LEU A N 1
ATOM 1373 C CA . LEU A 1 174 ? 11.689 -0.076 -2.812 1.00 83.81 174 LEU A CA 1
ATOM 1374 C C . LEU A 1 174 ? 11.745 -1.256 -3.772 1.00 83.81 174 LEU A C 1
ATOM 1376 O O . LEU A 1 174 ? 12.611 -1.253 -4.638 1.00 83.81 174 LEU A O 1
ATOM 1380 N N . MET A 1 175 ? 10.816 -2.209 -3.685 1.00 81.44 175 MET A N 1
ATOM 1381 C CA . MET A 1 175 ? 10.796 -3.342 -4.606 1.00 81.44 175 MET A CA 1
ATOM 1382 C C . MET A 1 175 ? 10.633 -2.894 -6.048 1.00 81.44 175 MET A C 1
ATOM 1384 O O . MET A 1 175 ? 11.494 -3.178 -6.876 1.00 81.44 175 MET A O 1
ATOM 1388 N N . VAL A 1 176 ? 9.612 -2.087 -6.314 1.00 79.81 176 VAL A N 1
ATOM 1389 C CA . VAL A 1 176 ? 9.370 -1.487 -7.626 1.00 79.81 176 VAL A CA 1
ATOM 1390 C C . VAL A 1 176 ? 10.595 -0.688 -8.102 1.00 79.81 176 VAL A C 1
ATOM 1392 O O . VAL A 1 176 ? 11.021 -0.822 -9.248 1.00 79.81 176 VAL A O 1
ATOM 1395 N N . ARG A 1 177 ? 11.238 0.081 -7.213 1.00 78.94 177 ARG A N 1
ATOM 1396 C CA . ARG A 1 177 ? 12.464 0.840 -7.510 1.00 78.94 177 ARG A CA 1
ATOM 1397 C C . ARG A 1 177 ? 13.662 -0.050 -7.853 1.00 78.94 177 ARG A C 1
ATOM 1399 O O . ARG A 1 177 ? 14.438 0.317 -8.729 1.00 78.94 177 ARG A O 1
ATOM 1406 N N . TYR A 1 178 ? 13.852 -1.166 -7.152 1.00 76.31 178 TYR A N 1
ATOM 1407 C CA . TYR A 1 178 ? 14.962 -2.089 -7.394 1.00 76.31 178 TYR A CA 1
ATOM 1408 C C . TYR A 1 178 ? 14.747 -2.908 -8.669 1.00 76.31 178 TYR A C 1
ATOM 1410 O O . TYR A 1 178 ? 15.694 -3.059 -9.440 1.00 76.31 178 TYR A O 1
ATOM 1418 N N . PHE A 1 179 ? 13.518 -3.373 -8.920 1.00 69.50 179 PHE A N 1
ATOM 1419 C CA . PHE A 1 179 ? 13.163 -4.110 -10.137 1.00 69.50 179 PHE A CA 1
ATOM 1420 C C . PHE A 1 179 ? 13.365 -3.272 -11.397 1.00 69.50 179 PHE A C 1
ATOM 1422 O O . PHE A 1 179 ? 13.938 -3.755 -12.366 1.00 69.50 179 PHE A O 1
ATOM 1429 N N . CYS A 1 180 ? 13.008 -1.987 -11.359 1.00 62.69 180 CYS A N 1
ATOM 1430 C CA . CYS A 1 180 ? 13.165 -1.089 -12.507 1.00 62.69 180 CYS A CA 1
ATOM 1431 C C . CYS A 1 180 ? 14.622 -0.674 -12.794 1.00 62.69 180 CYS A C 1
ATOM 1433 O O . CYS A 1 180 ? 14.866 0.167 -13.660 1.00 62.69 180 CYS A O 1
ATOM 1435 N N . GLY A 1 181 ? 15.596 -1.249 -12.081 1.00 55.19 181 GLY A N 1
ATOM 1436 C CA . GLY A 1 181 ? 17.001 -0.877 -12.157 1.00 55.19 181 GLY A CA 1
ATOM 1437 C C . GLY A 1 181 ? 17.259 0.453 -11.451 1.00 55.19 181 GLY A C 1
ATOM 1438 O O . GLY A 1 181 ? 16.479 1.396 -11.536 1.00 55.19 181 GLY A O 1
ATOM 1439 N N . GLY A 1 182 ? 18.387 0.560 -10.748 1.00 51.72 182 GLY A N 1
ATOM 1440 C CA . GLY A 1 182 ? 18.803 1.755 -9.995 1.00 51.72 182 GLY A CA 1
ATOM 1441 C C . GLY A 1 182 ? 19.079 3.023 -10.828 1.00 51.72 182 GLY A C 1
ATOM 1442 O O . GLY A 1 182 ? 19.912 3.829 -10.426 1.00 51.72 182 GLY A O 1
ATOM 1443 N N . GLY A 1 183 ? 18.424 3.192 -11.980 1.00 48.25 183 GLY A N 1
ATOM 1444 C CA . GLY A 1 183 ? 18.513 4.322 -12.904 1.00 48.25 183 GLY A CA 1
ATOM 1445 C C . GLY A 1 183 ? 17.541 5.475 -12.626 1.00 48.25 183 GLY A C 1
ATOM 1446 O O . GLY A 1 183 ? 17.385 6.328 -13.495 1.00 48.25 183 GLY A O 1
ATOM 1447 N N . PHE A 1 184 ? 16.916 5.515 -11.442 1.00 45.41 184 PHE A N 1
ATOM 1448 C CA . PHE A 1 184 ? 16.209 6.690 -10.914 1.00 45.41 184 PHE A CA 1
ATOM 1449 C C . PHE A 1 184 ? 16.969 7.343 -9.763 1.00 45.41 184 PHE A C 1
ATOM 1451 O O . PHE A 1 184 ? 17.326 6.673 -8.762 1.00 45.41 184 PHE A O 1
#

Mean predicted aligned error: 15.77 Å

Organism: NCBI:txid109894

Foldseek 3Di:
DDDPPPDDDPDDPVCQLVQVDDPPSHVVVLCVVCVVVVNNLLSVLLVLLVVLQVLCCVLVVVSCPVVPPPPDDDDDDDDDDDDDDDDDDDDDDDDDDDDDDDDDDPPPVVVVSVVSLVVLLVSLVVSCQQAQDPPHPSHHPDDPVLSVQLCCCCPVVVHSRSCNCVVVNVVSSVVSCVVVPVSD

Sequence (184 aa):
MALQGRNKYKISLTAVLHDEVEYPFSLANFDKYVRKEHSEENLEFFQAISRYRERAAKVYPSVNSSLRSRRTTSHGSVRSISSAFASQASLGASPNGPSRERIGGAASEEAIDAGERDKLKDEVDKLVALYVVPGAEKEVNVPATLRKKLMIEVNDKKNYHPDIFKPVEQHVYLMVRYFCGGGF